Protein AF-0000000083061450 (afdb_homodimer)

Nearest PDB structures (foldseek):
  4lws-assembly3_A  TM=8.013E-01  e=8.027E+00  Thermomonospora curvata DSM 43183
  4lws-assembly3_A  TM=8.014E-01  e=7.038E+00  Thermomonospora curvata DSM 43183

pLDDT: mean 71.01, std 26.92, range [28.95, 98.12]

Foldseek 3Di:
DVVVVVVVCVVVVPVQLVVVLVVLVVVLVVLLVVLVVLVVVLVVVVVVVVVVLVPDDLVVCVVCLVVVVVVVVVSVVVVVVSLVVSVVSVVVSVVSNPDQGPPPPPDDDDCPPPVVVSVVVSNPPPPPPVPPVCSDDPPPPPPCPVPPPPPPD/DVVVVVVVCVVVVPVQLVVVLVVLVVVLVVLLVVLVVLVVVLVVVVVVVVVVLVPDDLVVLVVCLVVVLVVVVVSVVVVVVSLVVSVVSVVVSVVSNPDQGPPPPDDDDDCPPPVVVSSVVSNPPPPPPVPPVCSDDPPPPPPCPVPVPPPPD

Organism: Echeneis naucrates (NCBI:txid173247)

InterPro domains:
  IPR057476 Cux, N-terminal domain [PF25398] (3-100)

Secondary structure (DSSP, 8-state):
-HHHHHHHHHHHHH--HHHHHHHHHHHHHHHHHHHHHHHHHHHHHHHHHHHHHHHS-HHHHHHHHHHHHHHHHHHHHHHHHHHHHHHHHHHHHHHHHTSPPTT----------S-HHHHHHHH------------------------------/-HHHHHHHHHHHHH--HHHHHHHHHHHHHHHHHHHHHHHHHHHHHHHHHHHHHHHS-HHHHHHHHHHHHHHHHHHHHHHHHHHHHHHHHHHHHHHHHTSPPTT----S-----S-HHHHHHHHS-----------------------------

Radius of gyration: 29.15 Å; Cα contacts (8 Å, |Δi|>4): 159; chains: 2; bounding box: 80×103×75 Å

Sequence (306 aa):
MAADVGSMFQYWKKFDLRRLQKELNSVASELAGRQEESEHSHKHLIELSREFKRNVPEEVREMVAPVLKSFQAQVVALNKRSKEAESAFLGIYKQLIEAPGESSTKTRDVHLPKKTTVLTHLLLELPLPTKIISWASIPHHTSDTTSFTRPAIMAADVGSMFQYWKKFDLRRLQKELNSVASELAGRQEESEHSHKHLIELSREFKRNVPEEVREMVAPVLKSFQAQVVALNKRSKEAESAFLGIYKQLIEAPGESSTKTRDVHLPKKTTVLTHLLLELPLPTKIISWASIPHHTSDTTSFTRPAI

Solvent-accessible surface area (backbone atoms only — not comparable to full-atom values): 17928 Å² total; per-residue (Å²): 116,69,66,20,50,47,52,30,47,56,50,50,70,67,46,56,51,57,60,48,39,52,49,51,51,52,51,51,51,52,51,44,50,52,52,51,51,49,52,54,51,49,51,52,47,52,52,48,51,53,51,48,64,72,73,46,56,68,71,54,51,63,70,44,44,68,56,53,50,49,51,51,51,50,45,54,53,35,50,50,48,25,50,52,26,41,49,56,30,47,62,53,46,63,60,52,63,69,50,58,26,66,70,53,62,78,70,85,84,74,79,70,72,84,60,63,54,54,61,52,48,65,63,55,71,70,74,64,76,75,68,60,77,72,79,69,75,73,74,73,74,71,74,71,71,70,72,77,70,70,75,85,123,116,69,66,20,49,48,51,32,47,56,50,50,70,68,45,56,53,57,60,49,39,53,51,50,52,52,50,52,51,52,51,48,51,50,52,51,52,49,53,54,51,49,52,52,48,52,53,50,51,53,50,48,63,72,73,47,58,67,71,54,50,62,70,44,44,67,59,51,51,50,50,51,52,49,45,52,53,34,50,50,49,25,50,51,26,42,48,55,30,47,60,52,47,63,59,53,63,68,49,58,25,69,71,53,62,71,70,86,84,78,80,74,73,85,59,65,53,57,64,53,49,65,63,55,69,68,72,64,77,73,68,61,77,70,79,66,76,71,74,73,73,71,74,72,73,71,74,75,68,70,74,83,121

Structure (mmCIF, N/CA/C/O backbone):
data_AF-0000000083061450-model_v1
#
loop_
_entity.id
_entity.type
_entity.pdbx_description
1 polymer 'Cux N-terminal domain-containing protein'
#
loop_
_atom_site.group_PDB
_atom_site.id
_atom_site.type_symbol
_atom_site.label_atom_id
_atom_site.label_alt_id
_atom_site.label_comp_id
_atom_site.label_asym_id
_atom_site.label_entity_id
_atom_site.label_seq_id
_atom_site.pdbx_PDB_ins_code
_atom_site.Cartn_x
_atom_site.Cartn_y
_atom_site.Cartn_z
_atom_site.occupancy
_atom_site.B_iso_or_equiv
_atom_site.auth_seq_id
_atom_site.auth_comp_id
_atom_site.auth_asym_id
_atom_site.auth_atom_id
_atom_site.pdbx_PDB_model_num
ATOM 1 N N . MET A 1 1 ? -6.473 30.891 27.547 1 39.09 1 MET A N 1
ATOM 2 C CA . MET A 1 1 ? -6.863 31.312 26.219 1 39.09 1 MET A CA 1
ATOM 3 C C . MET A 1 1 ? -5.684 31.938 25.484 1 39.09 1 MET A C 1
ATOM 5 O O . MET A 1 1 ? -5.441 31.641 24.312 1 39.09 1 MET A O 1
ATOM 9 N N . ALA A 1 2 ? -5.16 32.875 25.969 1 48.03 2 ALA A N 1
ATOM 10 C CA . ALA A 1 2 ? -4.082 33.688 25.422 1 48.03 2 ALA A CA 1
ATOM 11 C C . ALA A 1 2 ? -2.809 32.875 25.25 1 48.03 2 ALA A C 1
ATOM 13 O O . ALA A 1 2 ? -2.094 33.031 24.25 1 48.03 2 ALA A O 1
ATOM 14 N N . ALA A 1 3 ? -2.486 32.125 26.188 1 49.28 3 ALA A N 1
ATOM 15 C CA . ALA A 1 3 ? -1.237 31.375 26.25 1 49.28 3 ALA A CA 1
ATOM 16 C C . ALA A 1 3 ? -1.183 30.328 25.141 1 49.28 3 ALA A C 1
ATOM 18 O O . ALA A 1 3 ? -0.114 30.047 24.594 1 49.28 3 ALA A O 1
ATOM 19 N N . ASP A 1 4 ? -2.422 29.812 24.781 1 55.31 4 ASP A N 1
ATOM 20 C CA . ASP A 1 4 ? -2.531 28.734 23.797 1 55.31 4 ASP A CA 1
ATOM 21 C C . ASP A 1 4 ? -2.256 29.234 22.391 1 55.31 4 ASP A C 1
ATOM 23 O O . ASP A 1 4 ? -1.52 28.594 21.625 1 55.31 4 ASP A O 1
ATOM 27 N N . VAL A 1 5 ? -2.623 30.453 22.328 1 57.69 5 VAL A N 1
ATOM 28 C CA . VAL A 1 5 ? -2.396 31.094 21.031 1 57.69 5 VAL A CA 1
ATOM 29 C C . VAL A 1 5 ? -0.908 31.391 20.844 1 57.69 5 VAL A C 1
ATOM 31 O O . VAL A 1 5 ? -0.38 31.297 19.734 1 57.69 5 VAL A O 1
ATOM 34 N N . GLY A 1 6 ? -0.321 31.547 22 1 60.09 6 GLY A N 1
ATOM 35 C CA . GLY A 1 6 ? 1.101 31.828 21.906 1 60.09 6 GLY A CA 1
ATOM 36 C C . GLY A 1 6 ? 1.927 30.641 21.469 1 60.09 6 GLY A C 1
ATOM 37 O O . GLY A 1 6 ? 2.811 30.781 20.609 1 60.09 6 GLY A O 1
ATOM 38 N N . SER A 1 7 ? 1.642 29.516 22.031 1 63.91 7 SER A N 1
ATOM 39 C CA . SER A 1 7 ? 2.396 28.312 21.688 1 63.91 7 SER A CA 1
ATOM 40 C C . SER A 1 7 ? 2.145 27.891 20.25 1 63.91 7 SER A C 1
ATOM 42 O O . SER A 1 7 ? 3.07 27.484 19.547 1 63.91 7 SER A O 1
ATOM 44 N N . MET A 1 8 ? 0.911 28.062 19.859 1 63.84 8 MET A N 1
ATOM 45 C CA . MET A 1 8 ? 0.57 27.75 18.469 1 63.84 8 MET A CA 1
ATOM 46 C C . MET A 1 8 ? 1.298 28.688 17.516 1 63.84 8 MET A C 1
ATOM 48 O O . MET A 1 8 ? 1.808 28.25 16.484 1 63.84 8 MET A O 1
ATOM 52 N N . PHE A 1 9 ? 1.331 29.891 17.953 1 62.97 9 PHE A N 1
ATOM 53 C CA . PHE A 1 9 ? 1.991 30.875 17.109 1 62.97 9 PHE A CA 1
ATOM 54 C C . PHE A 1 9 ? 3.477 30.562 16.969 1 62.97 9 PHE A C 1
ATOM 56 O O . PHE A 1 9 ? 4.035 30.656 15.875 1 62.97 9 PHE A O 1
ATOM 63 N N . GLN A 1 10 ? 4.078 30.203 18.062 1 66.12 10 GLN A N 1
ATOM 64 C CA . GLN A 1 10 ? 5.5 29.891 18.031 1 66.12 10 GLN A CA 1
ATOM 65 C C . GLN A 1 10 ? 5.773 28.672 17.172 1 66.12 10 GLN A C 1
ATOM 67 O O . GLN A 1 10 ? 6.758 28.625 16.422 1 66.12 10 GLN A O 1
ATOM 72 N N . TYR A 1 11 ? 4.93 27.672 17.312 1 68.31 11 TYR A N 1
ATOM 73 C CA . TYR A 1 11 ? 5.082 26.469 16.5 1 68.31 11 TYR A CA 1
ATOM 74 C C . TYR A 1 11 ? 4.953 26.781 15.016 1 68.31 11 TYR A C 1
ATOM 76 O O . TYR A 1 11 ? 5.797 26.375 14.211 1 68.31 11 TYR A O 1
ATOM 84 N N . TRP A 1 12 ? 3.992 27.516 14.727 1 67 12 TRP A N 1
ATOM 85 C CA . TRP A 1 12 ? 3.705 27.75 13.32 1 67 12 TRP A CA 1
ATOM 86 C C . TRP A 1 12 ? 4.688 28.75 12.727 1 67 12 TRP A C 1
ATOM 88 O O . TRP A 1 12 ? 4.91 28.766 11.516 1 67 12 TRP A O 1
ATOM 98 N N . LYS A 1 13 ? 5.172 29.562 13.609 1 65.62 13 LYS A N 1
ATOM 99 C CA . LYS A 1 13 ? 6.23 30.469 13.164 1 65.62 13 LYS A CA 1
ATOM 100 C C . LYS A 1 13 ? 7.445 29.688 12.672 1 65.62 13 LYS A C 1
ATOM 102 O O . LYS A 1 13 ? 8.117 30.109 11.727 1 65.62 13 LYS A O 1
ATOM 107 N N . LYS A 1 14 ? 7.598 28.547 13.336 1 68.94 14 LYS A N 1
ATOM 108 C CA . LYS A 1 14 ? 8.734 27.703 12.977 1 68.94 14 LYS A CA 1
ATOM 109 C C . LYS A 1 14 ? 8.375 26.719 11.859 1 68.94 14 LYS A C 1
ATOM 111 O O . LYS A 1 14 ? 9.25 26.203 11.172 1 68.94 14 LYS A O 1
ATOM 116 N N . PHE A 1 15 ? 7.102 26.656 11.82 1 71.25 15 PHE A N 1
ATOM 117 C CA . PHE A 1 15 ? 6.598 25.688 10.852 1 71.25 15 PHE A CA 1
ATOM 118 C C . PHE A 1 15 ? 6.617 26.266 9.445 1 71.25 15 PHE A C 1
ATOM 120 O O . PHE A 1 15 ? 5.965 27.281 9.18 1 71.25 15 PHE A O 1
ATOM 127 N N . ASP A 1 16 ? 7.621 25.969 8.727 1 79.06 16 ASP A N 1
ATOM 128 C CA . ASP A 1 16 ? 7.727 26.406 7.34 1 79.06 16 ASP A CA 1
ATOM 129 C C . ASP A 1 16 ? 6.703 25.688 6.461 1 79.06 16 ASP A C 1
ATOM 131 O O . ASP A 1 16 ? 7.008 24.656 5.852 1 79.06 16 ASP A O 1
ATOM 135 N N . LEU A 1 17 ? 5.527 26.188 6.34 1 79.88 17 LEU A N 1
ATOM 136 C CA . LEU A 1 17 ? 4.414 25.562 5.625 1 79.88 17 LEU A CA 1
ATOM 137 C C . LEU A 1 17 ? 4.719 25.469 4.133 1 79.88 17 LEU A C 1
ATOM 139 O O . LEU A 1 17 ? 4.328 24.484 3.48 1 79.88 17 LEU A O 1
ATOM 143 N N . ARG A 1 18 ? 5.367 26.5 3.691 1 82.75 18 ARG A N 1
ATOM 144 C CA . ARG A 1 18 ? 5.707 26.484 2.273 1 82.75 18 ARG A CA 1
ATOM 145 C C . ARG A 1 18 ? 6.625 25.312 1.947 1 82.75 18 ARG A C 1
ATOM 147 O O . ARG A 1 18 ? 6.43 24.625 0.941 1 82.75 18 ARG A O 1
ATOM 154 N N . ARG A 1 19 ? 7.578 25.219 2.748 1 87.81 19 ARG A N 1
ATOM 155 C CA . ARG A 1 19 ? 8.477 24.094 2.57 1 87.81 19 ARG A CA 1
ATOM 156 C C . ARG A 1 19 ? 7.723 22.766 2.666 1 87.81 19 ARG A C 1
ATOM 158 O O . ARG A 1 19 ? 7.941 21.859 1.862 1 87.81 19 ARG A O 1
ATOM 165 N N . LEU A 1 20 ? 6.875 22.625 3.629 1 87.94 20 LEU A N 1
ATOM 166 C CA . LEU A 1 20 ? 6.07 21.406 3.793 1 87.94 20 LEU A CA 1
ATOM 167 C C . LEU A 1 20 ? 5.203 21.156 2.566 1 87.94 20 LEU A C 1
ATOM 169 O O . LEU A 1 20 ? 5.094 20.031 2.094 1 87.94 20 LEU A O 1
ATOM 173 N N . GLN A 1 21 ? 4.59 22.172 2.127 1 89.56 21 GLN A N 1
ATOM 174 C CA . GLN A 1 21 ? 3.727 22.047 0.958 1 89.56 21 GLN A CA 1
ATOM 175 C C . GLN A 1 21 ? 4.512 21.547 -0.253 1 89.56 21 GLN A C 1
ATOM 177 O O . GLN A 1 21 ? 4.023 20.719 -1.021 1 89.56 21 GLN A O 1
ATOM 182 N N . LYS A 1 22 ? 5.691 22.062 -0.448 1 92.75 22 LYS A N 1
ATOM 183 C CA . LYS A 1 22 ? 6.535 21.594 -1.541 1 92.75 22 LYS A CA 1
ATOM 184 C C . LYS A 1 22 ? 6.883 20.109 -1.374 1 92.75 22 LYS A C 1
ATOM 186 O O . LYS A 1 22 ? 6.84 19.344 -2.34 1 92.75 22 LYS A O 1
ATOM 191 N N . GLU A 1 23 ? 7.23 19.781 -0.177 1 93.12 23 GLU A N 1
ATOM 192 C CA . GLU A 1 23 ? 7.527 18.391 0.121 1 93.12 23 GLU A CA 1
ATOM 193 C C . GLU A 1 23 ? 6.316 17.5 -0.142 1 93.12 23 GLU A C 1
ATOM 195 O O . GLU A 1 23 ? 6.441 16.422 -0.75 1 93.12 23 GLU A O 1
ATOM 200 N N . LEU A 1 24 ? 5.16 17.938 0.31 1 93.88 24 LEU A N 1
ATOM 201 C CA . LEU A 1 24 ? 3.93 17.172 0.12 1 93.88 24 LEU A CA 1
ATOM 202 C C . LEU A 1 24 ? 3.633 16.984 -1.363 1 93.88 24 LEU A C 1
ATOM 204 O O . LEU A 1 24 ? 3.223 15.906 -1.784 1 93.88 24 LEU A O 1
ATOM 208 N N . ASN A 1 25 ? 3.867 18.047 -2.117 1 95.25 25 ASN A N 1
ATOM 209 C CA . ASN A 1 25 ? 3.646 17.938 -3.557 1 95.25 25 ASN A CA 1
ATOM 210 C C . ASN A 1 25 ? 4.586 16.922 -4.195 1 95.25 25 ASN A C 1
ATOM 212 O O . ASN A 1 25 ? 4.168 16.125 -5.043 1 95.25 25 ASN A O 1
ATOM 216 N N . SER A 1 26 ? 5.789 16.969 -3.789 1 97.19 26 SER A N 1
ATOM 217 C CA . SER A 1 26 ? 6.766 16.016 -4.312 1 97.19 26 SER A CA 1
ATOM 218 C C . SER A 1 26 ? 6.383 14.586 -3.963 1 97.19 26 SER A C 1
ATOM 220 O O . SER A 1 26 ? 6.434 13.695 -4.816 1 97.19 26 SER A O 1
ATOM 222 N N . VAL A 1 27 ? 6 14.312 -2.727 1 97 27 VAL A N 1
ATOM 223 C CA . VAL A 1 27 ? 5.598 12.977 -2.279 1 97 27 VAL A CA 1
ATOM 224 C C . VAL A 1 27 ? 4.355 12.531 -3.043 1 97 27 VAL A C 1
ATOM 226 O O . VAL A 1 27 ? 4.266 11.375 -3.471 1 97 27 VAL A O 1
ATOM 229 N N . ALA A 1 28 ? 3.387 13.422 -3.225 1 96 28 ALA A N 1
ATOM 230 C CA . ALA A 1 28 ? 2.172 13.094 -3.967 1 96 28 ALA A CA 1
ATOM 231 C C . ALA A 1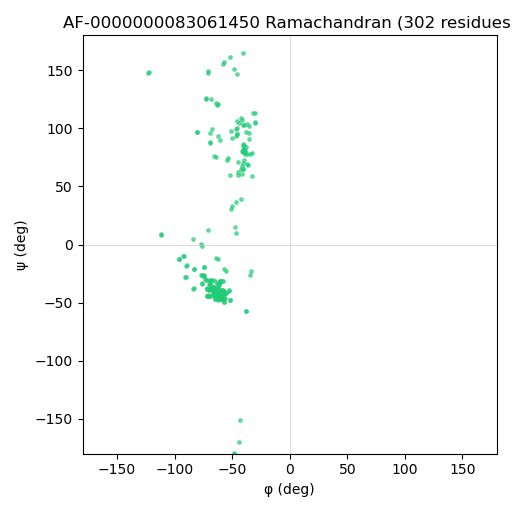 28 ? 2.5 12.633 -5.383 1 96 28 ALA A C 1
ATOM 233 O O . ALA A 1 28 ? 1.915 11.664 -5.879 1 96 28 ALA A O 1
ATOM 234 N N . SER A 1 29 ? 3.408 13.336 -5.945 1 97.5 29 SER A N 1
ATOM 235 C CA . SER A 1 29 ? 3.818 12.969 -7.297 1 97.5 29 SER A CA 1
ATOM 236 C C . SER A 1 29 ? 4.5 11.609 -7.32 1 97.5 29 SER A C 1
ATOM 238 O O . SER A 1 29 ? 4.266 10.805 -8.227 1 97.5 29 SER A O 1
ATOM 240 N N . GLU A 1 30 ? 5.344 11.375 -6.395 1 97.81 30 GLU A N 1
ATOM 241 C CA . GLU A 1 30 ? 6.012 10.078 -6.301 1 97.81 30 GLU A CA 1
ATOM 242 C C . GLU A 1 30 ? 5 8.953 -6.102 1 97.81 30 GLU A C 1
ATOM 244 O O . GLU A 1 30 ? 5.09 7.91 -6.75 1 97.81 30 GLU A O 1
ATOM 249 N N . LEU A 1 31 ? 4.043 9.18 -5.238 1 97.81 31 LEU A N 1
ATOM 250 C CA . LEU A 1 31 ? 3.016 8.18 -4.988 1 97.81 31 LEU A CA 1
ATOM 251 C C . LEU A 1 31 ? 2.195 7.914 -6.246 1 97.81 31 LEU A C 1
ATOM 253 O O . LEU A 1 31 ? 1.832 6.77 -6.527 1 97.81 31 LEU A O 1
ATOM 257 N N . ALA A 1 32 ? 1.916 8.969 -6.973 1 96.56 32 ALA A N 1
ATOM 258 C CA . ALA A 1 32 ? 1.193 8.805 -8.234 1 96.56 32 ALA A CA 1
ATOM 259 C C . ALA A 1 32 ? 1.988 7.957 -9.219 1 96.56 32 ALA A C 1
ATOM 261 O O . ALA A 1 32 ? 1.421 7.113 -9.922 1 96.56 32 ALA A O 1
ATOM 262 N N . GLY A 1 33 ? 3.275 8.117 -9.227 1 97.56 33 GLY A N 1
ATOM 263 C CA . GLY A 1 33 ? 4.137 7.301 -10.07 1 97.56 33 GLY A CA 1
ATOM 264 C C . GLY A 1 33 ? 4.121 5.832 -9.688 1 97.56 33 GLY A C 1
ATOM 265 O O . GLY A 1 33 ? 4.066 4.961 -10.562 1 97.56 33 GLY A O 1
ATOM 266 N N . ARG A 1 34 ? 4.117 5.574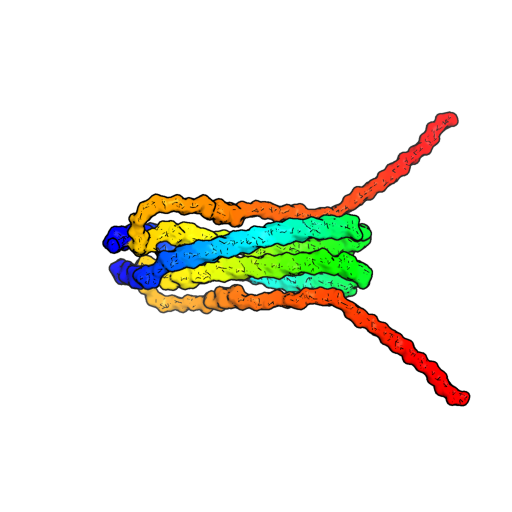 -8.398 1 97.06 34 ARG A N 1
ATOM 267 C CA . ARG A 1 34 ? 4.059 4.195 -7.922 1 97.06 34 ARG A CA 1
ATOM 268 C C . ARG A 1 34 ? 2.725 3.547 -8.273 1 97.06 34 ARG A C 1
ATOM 270 O O . ARG A 1 34 ? 2.672 2.359 -8.602 1 97.06 34 ARG A O 1
ATOM 277 N N . GLN A 1 35 ? 1.757 4.309 -8.172 1 95.81 35 GLN A N 1
ATOM 278 C CA . GLN A 1 35 ? 0.434 3.818 -8.539 1 95.81 35 GLN A CA 1
ATOM 279 C C . GLN A 1 35 ? 0.386 3.424 -10.016 1 95.81 35 GLN A C 1
ATOM 281 O O . GLN A 1 35 ? -0.12 2.355 -10.359 1 95.81 35 GLN A O 1
ATOM 286 N N . GLU A 1 36 ? 0.925 4.188 -10.797 1 96.88 36 GLU A N 1
ATOM 287 C CA . GLU A 1 36 ? 0.955 3.896 -12.227 1 96.88 36 GLU A CA 1
ATOM 288 C C . GLU A 1 36 ? 1.779 2.646 -12.516 1 96.88 36 GLU A C 1
ATOM 290 O O . GLU A 1 36 ? 1.361 1.787 -13.297 1 96.88 36 GLU A O 1
ATOM 295 N N . GLU A 1 37 ? 2.904 2.557 -11.906 1 97.38 37 GLU A N 1
ATOM 296 C CA . GLU A 1 37 ? 3.752 1.379 -12.07 1 97.38 37 GLU A CA 1
ATOM 297 C C . GLU A 1 37 ? 3.02 0.11 -11.641 1 97.38 37 GLU A C 1
ATOM 299 O O . GLU A 1 37 ? 3.117 -0.923 -12.312 1 97.38 37 GLU A O 1
ATOM 304 N N . SER A 1 38 ? 2.291 0.22 -10.602 1 96.5 38 SER A N 1
ATOM 305 C CA . SER A 1 38 ? 1.546 -0.923 -10.086 1 96.5 38 SER A CA 1
ATOM 306 C C . SER A 1 38 ? 0.459 -1.36 -11.062 1 96.5 38 SER A C 1
ATOM 308 O O . SER A 1 38 ? 0.244 -2.557 -11.266 1 96.5 38 SER A O 1
ATOM 310 N N . GLU A 1 39 ? -0.171 -0.384 -11.625 1 94.69 39 GLU A N 1
ATOM 311 C CA . GLU A 1 39 ? -1.213 -0.693 -12.602 1 94.69 39 GLU A CA 1
ATOM 312 C C . GLU A 1 39 ? -0.636 -1.415 -13.82 1 94.69 39 GLU A C 1
ATOM 314 O O . GLU A 1 39 ? -1.219 -2.387 -14.305 1 94.69 39 GLU A O 1
ATOM 319 N N . HIS A 1 40 ? 0.455 -0.988 -14.281 1 95.69 40 HIS A N 1
ATOM 320 C CA . HIS A 1 40 ? 1.109 -1.618 -15.422 1 95.69 40 HIS A CA 1
ATOM 321 C C . HIS A 1 40 ? 1.53 -3.047 -15.094 1 95.69 40 HIS A C 1
ATOM 323 O O . HIS A 1 40 ? 1.291 -3.965 -15.883 1 95.69 40 HIS A O 1
ATOM 329 N N . SER A 1 41 ? 2.117 -3.201 -13.93 1 95.81 41 SER A N 1
ATOM 330 C CA . SER A 1 41 ? 2.588 -4.527 -13.539 1 95.81 41 SER A CA 1
ATOM 331 C C . SER A 1 41 ? 1.421 -5.484 -13.32 1 95.81 41 SER A C 1
ATOM 333 O O . SER A 1 41 ? 1.524 -6.676 -13.625 1 95.81 41 SER A O 1
ATOM 335 N N . HIS A 1 42 ? 0.412 -4.977 -12.805 1 96.38 42 HIS A N 1
ATOM 336 C CA . HIS A 1 42 ? -0.776 -5.801 -12.602 1 96.38 42 HIS A CA 1
ATOM 337 C C . HIS A 1 42 ? -1.337 -6.297 -13.93 1 96.38 42 HIS A C 1
ATOM 339 O O . HIS A 1 42 ? -1.704 -7.465 -14.055 1 96.38 42 HIS A O 1
ATOM 345 N N . LYS A 1 43 ? -1.387 -5.434 -14.859 1 94.56 43 LYS A N 1
ATOM 346 C CA . LYS A 1 43 ? -1.863 -5.812 -16.188 1 94.56 43 LYS A CA 1
ATOM 347 C C . LYS A 1 43 ? -0.992 -6.91 -16.797 1 94.56 43 LYS A C 1
ATOM 349 O O . LYS A 1 43 ? -1.505 -7.879 -17.359 1 94.56 43 LYS A O 1
ATOM 354 N N . HIS A 1 44 ? 0.262 -6.727 -16.719 1 96.12 44 HIS A N 1
ATOM 355 C CA . HIS A 1 44 ? 1.199 -7.734 -17.203 1 96.12 44 HIS A CA 1
ATOM 356 C C . HIS A 1 44 ? 0.987 -9.07 -16.5 1 96.12 44 HIS A C 1
ATOM 358 O O . HIS A 1 44 ? 1.018 -10.125 -17.141 1 96.12 44 HIS A O 1
ATOM 364 N N . LEU A 1 45 ? 0.744 -9.055 -15.234 1 96.44 45 LEU A N 1
ATOM 365 C CA . LEU A 1 45 ? 0.515 -10.266 -14.453 1 96.44 45 LEU A CA 1
ATOM 366 C C . LEU A 1 45 ? -0.74 -10.992 -14.922 1 96.44 45 LEU A C 1
ATOM 368 O O . LEU A 1 45 ? -0.747 -12.219 -15.039 1 96.44 45 LEU A O 1
ATOM 372 N N . ILE A 1 46 ? -1.761 -10.219 -15.156 1 93.81 46 ILE A N 1
ATOM 373 C CA . ILE A 1 46 ? -3.014 -10.789 -15.641 1 93.81 46 ILE A CA 1
ATOM 374 C C . ILE A 1 46 ? -2.771 -11.508 -16.969 1 93.81 46 ILE A C 1
ATOM 376 O O . ILE A 1 46 ? -3.225 -12.641 -17.156 1 93.81 46 ILE A O 1
ATOM 380 N N . GLU A 1 47 ? -2.039 -10.844 -17.844 1 95.06 47 GLU A N 1
ATOM 381 C CA . GLU A 1 47 ? -1.745 -11.43 -19.141 1 95.06 47 GLU A CA 1
ATOM 382 C C . GLU A 1 47 ? -0.922 -12.711 -19 1 95.06 47 GLU A C 1
ATOM 384 O O . GLU A 1 47 ? -1.22 -13.719 -19.641 1 95.06 47 GLU A O 1
ATOM 389 N N . LEU A 1 48 ? 0.049 -12.711 -18.172 1 94.94 48 LEU A N 1
ATOM 390 C CA . LEU A 1 48 ? 0.893 -13.883 -17.938 1 94.94 48 LEU A CA 1
ATOM 391 C C . LEU A 1 48 ? 0.082 -15.023 -17.344 1 94.94 48 LEU A C 1
ATOM 393 O O . LEU A 1 48 ? 0.27 -16.188 -17.703 1 94.94 48 LEU A O 1
ATOM 397 N N . SER A 1 49 ? -0.776 -14.734 -16.438 1 93.12 49 SER A N 1
ATOM 398 C CA . SER A 1 49 ? -1.622 -15.734 -15.805 1 93.12 49 SER A CA 1
ATOM 399 C C . SER A 1 49 ? -2.568 -16.375 -16.812 1 93.12 49 SER A C 1
ATOM 401 O O . SER A 1 49 ? -2.781 -17.594 -16.781 1 93.12 49 SER A O 1
ATOM 403 N N . ARG A 1 50 ? -3.146 -15.508 -17.672 1 94 50 ARG A N 1
ATOM 404 C CA . ARG A 1 50 ? -4.031 -16.016 -18.719 1 94 50 ARG A CA 1
ATOM 405 C C . ARG A 1 50 ? -3.285 -16.922 -19.672 1 94 50 ARG A C 1
ATOM 407 O O . ARG A 1 50 ? -3.783 -18 -20.031 1 94 50 ARG A O 1
ATOM 414 N N . GLU A 1 51 ? -2.121 -16.5 -20.109 1 95.25 51 GLU A N 1
ATOM 415 C CA . GLU A 1 51 ? -1.292 -17.312 -21 1 95.25 51 GLU A CA 1
ATOM 416 C C . GLU A 1 51 ? -0.912 -18.641 -20.344 1 95.25 51 GLU A C 1
ATOM 418 O O . GLU A 1 51 ? -0.952 -19.688 -21 1 95.25 51 GLU A O 1
ATOM 423 N N . PHE A 1 52 ? -0.562 -18.609 -19.141 1 95.88 52 PHE A N 1
ATOM 424 C CA . PHE A 1 52 ? -0.221 -19.828 -18.391 1 95.88 52 PHE A CA 1
ATOM 425 C C . PHE A 1 52 ? -1.382 -20.812 -18.406 1 95.88 52 PHE A C 1
ATOM 427 O O . PHE A 1 52 ? -1.199 -21.984 -18.703 1 95.88 52 PHE A O 1
ATOM 434 N N . LYS A 1 53 ? -2.512 -20.328 -18.094 1 94.12 53 LYS A N 1
ATOM 435 C CA . LYS A 1 53 ? -3.705 -21.172 -18.031 1 94.12 53 LYS A CA 1
ATOM 436 C C . LYS A 1 53 ? -3.969 -21.844 -19.375 1 94.12 53 LYS A C 1
ATOM 438 O O . LYS A 1 53 ? -4.402 -23 -19.422 1 94.12 53 LYS A O 1
ATOM 443 N N . ARG A 1 54 ? -3.604 -21.172 -20.469 1 94.81 54 ARG A N 1
ATOM 444 C CA . ARG A 1 54 ? -3.863 -21.672 -21.812 1 94.81 54 ARG A CA 1
ATOM 445 C C . ARG A 1 54 ? -2.783 -22.656 -22.25 1 94.81 54 ARG A C 1
ATOM 447 O O . ARG A 1 54 ? -3.021 -23.5 -23.109 1 94.81 54 ARG A O 1
ATOM 454 N N . ASN A 1 55 ? -1.631 -22.609 -21.641 1 94.75 55 ASN A N 1
ATOM 455 C CA . ASN A 1 55 ? -0.481 -23.328 -22.172 1 94.75 55 ASN A CA 1
ATOM 456 C C . ASN A 1 55 ? -0.086 -24.484 -21.266 1 94.75 55 ASN A C 1
ATOM 458 O O . ASN A 1 55 ? 0.989 -25.078 -21.422 1 94.75 55 ASN A O 1
ATOM 462 N N . VAL A 1 56 ? -0.872 -24.781 -20.297 1 94.56 56 VAL A N 1
ATOM 463 C CA . VAL A 1 56 ? -0.551 -25.922 -19.438 1 94.56 56 VAL A CA 1
ATOM 464 C C . VAL A 1 56 ? -1.704 -26.922 -19.453 1 94.56 56 VAL A C 1
ATOM 466 O O . VAL A 1 56 ? -2.857 -26.547 -19.672 1 94.56 56 VAL A O 1
ATOM 469 N N . PRO A 1 57 ? -1.387 -28.219 -19.312 1 96.06 57 PRO A N 1
ATOM 470 C CA . PRO A 1 57 ? -2.441 -29.234 -19.25 1 96.06 57 PRO A CA 1
ATOM 471 C C . PRO A 1 57 ? -3.432 -29 -18.109 1 96.06 57 PRO A C 1
ATOM 473 O O . PRO A 1 57 ? -3.09 -28.359 -17.125 1 96.06 57 PRO A O 1
ATOM 476 N N . GLU A 1 58 ? -4.574 -29.516 -18.297 1 94.62 58 GLU A N 1
ATOM 477 C CA . GLU A 1 58 ? -5.641 -29.344 -17.312 1 94.62 58 GLU A CA 1
ATOM 478 C C . GLU A 1 58 ? -5.215 -29.859 -15.945 1 94.62 58 GLU A C 1
ATOM 480 O O . GLU A 1 58 ? -5.535 -29.25 -14.922 1 94.62 58 GLU A O 1
ATOM 485 N N . GLU A 1 59 ? -4.504 -31 -15.93 1 95.19 59 GLU A N 1
ATOM 486 C CA . GLU A 1 59 ? -4.047 -31.578 -14.68 1 95.19 59 GLU A CA 1
ATOM 487 C C . GLU A 1 59 ? -3.16 -30.609 -13.906 1 95.19 59 GLU A C 1
ATOM 489 O O . GLU A 1 59 ? -3.254 -30.516 -12.68 1 95.19 59 GLU A O 1
ATOM 494 N N . VAL A 1 60 ? -2.336 -29.906 -14.594 1 95.75 60 VAL A N 1
ATOM 495 C CA . VAL A 1 60 ? -1.442 -28.922 -13.984 1 95.75 60 VAL A CA 1
ATOM 496 C C . VAL A 1 60 ? -2.25 -27.734 -13.469 1 95.75 60 VAL A C 1
ATOM 498 O O . VAL A 1 60 ? -2.025 -27.266 -12.352 1 95.75 60 VAL A O 1
ATOM 501 N N . ARG A 1 61 ? -3.186 -27.297 -14.297 1 95.19 61 ARG A N 1
ATOM 502 C CA . ARG A 1 61 ? -4.039 -26.188 -13.883 1 95.19 61 ARG A CA 1
ATOM 503 C C . ARG A 1 61 ? -4.73 -26.484 -12.555 1 95.19 61 ARG A C 1
ATOM 505 O O . ARG A 1 61 ? -4.809 -25.609 -11.688 1 95.19 61 ARG A O 1
ATOM 512 N N . GLU A 1 62 ? -5.18 -27.656 -12.422 1 95.38 62 GLU A N 1
ATOM 513 C CA . GLU A 1 62 ? -5.902 -28.062 -11.219 1 95.38 62 GLU A CA 1
ATOM 514 C C . GLU A 1 62 ? -4.977 -28.125 -10.008 1 95.38 62 GLU A C 1
ATOM 516 O O . GLU A 1 62 ? -5.355 -27.719 -8.906 1 95.38 62 GLU A O 1
ATOM 521 N N . MET A 1 63 ? -3.789 -28.578 -10.195 1 95.38 63 MET A N 1
ATOM 522 C CA . MET A 1 63 ? -2.828 -28.719 -9.102 1 95.38 63 MET A CA 1
ATOM 523 C C . MET A 1 63 ? -2.379 -27.344 -8.602 1 95.38 63 MET A C 1
ATOM 525 O O . MET A 1 63 ? -2.107 -27.188 -7.41 1 95.38 63 MET A O 1
ATOM 529 N N . VAL A 1 64 ? -2.355 -26.391 -9.484 1 95.5 64 VAL A N 1
ATOM 530 C CA . VAL A 1 64 ? -1.74 -25.109 -9.148 1 95.5 64 VAL A CA 1
ATOM 531 C C . VAL A 1 64 ? -2.812 -24.125 -8.68 1 95.5 64 VAL A C 1
ATOM 533 O O . VAL A 1 64 ? -2.5 -23.109 -8.062 1 95.5 64 VAL A O 1
ATOM 536 N N . ALA A 1 65 ? -4.039 -24.406 -8.859 1 94.25 65 ALA A N 1
ATOM 537 C CA . ALA A 1 65 ? -5.156 -23.484 -8.625 1 94.25 65 ALA A CA 1
ATOM 538 C C . ALA A 1 65 ? -5.145 -22.953 -7.199 1 94.25 65 ALA A C 1
ATOM 540 O O . ALA A 1 65 ? -5.238 -21.734 -6.984 1 94.25 65 ALA A O 1
ATOM 541 N N . PRO A 1 66 ? -4.961 -23.781 -6.176 1 95.12 66 PRO A N 1
ATOM 542 C CA . PRO A 1 66 ? -5.031 -23.266 -4.805 1 95.12 66 PRO A CA 1
ATOM 543 C C . PRO A 1 66 ? -3.943 -22.25 -4.496 1 95.12 66 PRO A C 1
ATOM 545 O O . PRO A 1 66 ? -4.223 -21.203 -3.896 1 95.12 66 PRO A O 1
ATOM 548 N N . VAL A 1 67 ? -2.727 -22.562 -4.941 1 95.25 67 VAL A N 1
ATOM 549 C CA . VAL A 1 67 ? -1.623 -21.672 -4.621 1 95.25 67 VAL A CA 1
ATOM 550 C C . VAL A 1 67 ? -1.754 -20.375 -5.434 1 95.25 67 VAL A C 1
ATOM 552 O O . VAL A 1 67 ? -1.483 -19.281 -4.926 1 95.25 67 VAL A O 1
ATOM 555 N N . LEU A 1 68 ? -2.186 -20.484 -6.676 1 94.94 68 LEU A N 1
ATOM 556 C CA . LEU A 1 68 ? -2.379 -19.297 -7.504 1 94.94 68 LEU A CA 1
ATOM 557 C C . LEU A 1 68 ? -3.496 -18.422 -6.949 1 94.94 68 LEU A C 1
ATOM 559 O O . LEU A 1 68 ? -3.396 -17.203 -6.969 1 94.94 68 LEU A O 1
ATOM 563 N N . LYS A 1 69 ? -4.531 -19.031 -6.414 1 94.19 69 LYS A N 1
ATOM 564 C CA . LYS A 1 69 ? -5.617 -18.297 -5.785 1 94.19 69 LYS A CA 1
ATOM 565 C C . LYS A 1 69 ? -5.129 -17.547 -4.555 1 94.19 69 LYS A C 1
ATOM 567 O O . LYS A 1 69 ? -5.559 -16.406 -4.301 1 94.19 69 LYS A O 1
ATOM 572 N N . SER A 1 70 ? -4.281 -18.156 -3.861 1 95.25 70 SER A N 1
ATOM 573 C CA . SER A 1 70 ? -3.725 -17.5 -2.68 1 95.25 70 SER A CA 1
ATOM 574 C C . SER A 1 70 ? -2.879 -16.297 -3.061 1 95.25 70 SER A C 1
ATOM 576 O O . SER A 1 70 ? -2.957 -15.242 -2.416 1 95.25 70 SER A O 1
ATOM 578 N N . PHE A 1 71 ? -2.102 -16.422 -4.066 1 96.12 71 PHE A N 1
ATOM 579 C CA . PHE A 1 71 ? -1.32 -15.297 -4.57 1 96.12 71 PHE A CA 1
ATOM 580 C C . PHE A 1 71 ? -2.234 -14.172 -5.055 1 96.12 71 PHE A C 1
ATOM 582 O O . PHE A 1 71 ? -1.985 -13 -4.773 1 96.12 71 PHE A O 1
ATOM 589 N N . GLN A 1 72 ? -3.232 -14.57 -5.766 1 95.06 72 GLN A N 1
ATOM 590 C CA . GLN A 1 72 ? -4.18 -13.578 -6.258 1 95.06 72 GLN A CA 1
ATOM 591 C C . GLN A 1 72 ? -4.836 -12.828 -5.102 1 95.06 72 GLN A C 1
ATOM 593 O O . GLN A 1 72 ? -4.957 -11.602 -5.141 1 95.06 72 GLN A O 1
ATOM 598 N N . ALA A 1 73 ? -5.238 -13.508 -4.098 1 95.94 73 ALA A N 1
ATOM 599 C CA . ALA A 1 73 ? -5.852 -12.891 -2.928 1 95.94 73 ALA A CA 1
ATOM 600 C C . ALA A 1 73 ? -4.883 -11.93 -2.24 1 95.94 73 ALA A C 1
ATOM 602 O O . ALA A 1 73 ? -5.285 -10.859 -1.783 1 95.94 73 ALA A O 1
ATOM 603 N N . GLN A 1 74 ? -3.617 -12.344 -2.146 1 96.88 74 GLN A N 1
ATOM 604 C CA . GLN A 1 74 ? -2.611 -11.484 -1.531 1 96.88 74 GLN A CA 1
ATOM 605 C C . GLN A 1 74 ? -2.404 -10.203 -2.342 1 96.88 74 GLN A C 1
ATOM 607 O O . GLN A 1 74 ? -2.275 -9.117 -1.776 1 96.88 74 GLN A O 1
ATOM 612 N N . VAL A 1 75 ? -2.385 -10.336 -3.604 1 97.38 75 VAL A N 1
ATOM 613 C CA . VAL A 1 75 ? -2.219 -9.188 -4.488 1 97.38 75 VAL A CA 1
ATOM 614 C C . VAL A 1 75 ? -3.375 -8.211 -4.289 1 97.38 75 VAL A C 1
ATOM 616 O O . VAL A 1 75 ? -3.164 -7.004 -4.188 1 97.38 75 VAL A O 1
ATOM 619 N N . VAL A 1 76 ? -4.57 -8.742 -4.16 1 96.88 76 VAL A N 1
ATOM 620 C CA . VAL A 1 76 ? -5.758 -7.918 -3.955 1 96.88 76 VAL A CA 1
ATOM 621 C C . VAL A 1 76 ? -5.66 -7.207 -2.607 1 96.88 76 VAL A C 1
ATOM 623 O O . VAL A 1 76 ? -5.898 -6 -2.518 1 96.88 76 VAL A O 1
ATOM 626 N N . ALA A 1 77 ? -5.305 -7.941 -1.606 1 96.94 77 ALA A N 1
ATOM 627 C CA . ALA A 1 77 ? -5.211 -7.383 -0.261 1 96.94 77 ALA A CA 1
ATOM 628 C C . ALA A 1 77 ? -4.152 -6.285 -0.196 1 96.94 77 ALA A C 1
ATOM 630 O O . ALA A 1 77 ? -4.375 -5.238 0.422 1 96.94 77 ALA A O 1
ATOM 631 N N . LEU A 1 78 ? -3.033 -6.473 -0.844 1 97.75 78 LEU A N 1
ATOM 632 C CA . LEU A 1 78 ? -1.948 -5.496 -0.826 1 97.75 78 LEU A CA 1
ATOM 633 C C . LEU A 1 78 ? -2.318 -4.258 -1.636 1 97.75 78 LEU A C 1
ATOM 635 O O . LEU A 1 78 ? -1.942 -3.143 -1.274 1 97.75 78 LEU A O 1
ATOM 639 N N . ASN A 1 79 ? -3.004 -4.469 -2.75 1 97.5 79 ASN A N 1
ATOM 640 C CA . ASN A 1 79 ? -3.5 -3.322 -3.504 1 97.5 79 ASN A CA 1
ATOM 641 C C . ASN A 1 79 ? -4.434 -2.459 -2.662 1 97.5 79 ASN A C 1
ATOM 643 O O . ASN A 1 79 ? -4.332 -1.23 -2.676 1 97.5 79 ASN A O 1
ATOM 647 N N . LYS A 1 80 ? -5.289 -3.066 -1.932 1 97.31 80 LYS A N 1
ATOM 648 C CA . LYS A 1 80 ? -6.188 -2.348 -1.031 1 97.31 80 LYS A CA 1
ATOM 649 C C . LYS A 1 80 ? -5.402 -1.601 0.045 1 97.31 80 LYS A C 1
ATOM 651 O O . LYS A 1 80 ? -5.695 -0.44 0.339 1 97.31 80 LYS A O 1
ATOM 656 N N . ARG A 1 81 ? -4.461 -2.227 0.612 1 98.06 81 ARG A N 1
ATOM 657 C CA . ARG A 1 81 ? -3.602 -1.601 1.614 1 98.06 81 ARG A CA 1
ATOM 658 C C . ARG A 1 81 ? -2.916 -0.361 1.05 1 98.06 81 ARG A C 1
ATOM 660 O O . ARG A 1 81 ? -2.883 0.687 1.699 1 98.06 81 ARG A O 1
ATOM 667 N N . SER A 1 82 ? -2.375 -0.481 -0.124 1 97.88 82 SER A N 1
ATOM 668 C CA . SER A 1 82 ? -1.716 0.643 -0.781 1 97.88 82 SER A CA 1
ATOM 669 C C . SER A 1 82 ? -2.682 1.805 -0.99 1 97.88 82 SER A C 1
ATOM 671 O O . SER A 1 82 ? -2.361 2.951 -0.667 1 97.88 82 SER A O 1
ATOM 673 N N . LYS A 1 83 ? -3.871 1.487 -1.406 1 97.56 83 LYS A N 1
ATOM 674 C CA . LYS A 1 83 ? -4.859 2.521 -1.704 1 97.56 83 LYS A CA 1
ATOM 675 C C . LYS A 1 83 ? -5.34 3.207 -0.428 1 97.56 83 LYS A C 1
ATOM 677 O O . LYS A 1 83 ? -5.555 4.422 -0.413 1 97.56 83 LYS A O 1
ATOM 682 N N . GLU A 1 84 ? -5.504 2.445 0.56 1 97.38 84 GLU A N 1
ATOM 683 C CA . GLU A 1 84 ? -5.918 3.02 1.835 1 97.38 84 GLU A CA 1
ATOM 684 C C . GLU A 1 84 ? -4.852 3.955 2.395 1 97.38 84 GLU A C 1
ATOM 686 O O . GLU A 1 84 ? -5.164 5.035 2.898 1 97.38 84 GLU A O 1
ATOM 691 N N . ALA A 1 85 ? -3.57 3.525 2.336 1 98.12 85 ALA A N 1
ATOM 692 C CA . ALA A 1 85 ? -2.471 4.363 2.803 1 98.12 85 ALA A CA 1
ATOM 693 C C . ALA A 1 85 ? -2.355 5.637 1.964 1 98.12 85 ALA A C 1
ATOM 695 O O . ALA A 1 85 ? -2.133 6.723 2.5 1 98.12 85 ALA A O 1
ATOM 696 N N . GLU A 1 86 ? -2.494 5.488 0.687 1 98.12 86 GLU A N 1
ATOM 697 C CA . GLU A 1 86 ? -2.457 6.633 -0.219 1 98.12 86 GLU A CA 1
ATOM 698 C C . GLU A 1 86 ? -3.605 7.598 0.06 1 98.12 86 GLU A C 1
ATOM 700 O O . GLU A 1 86 ? -3.412 8.812 0.072 1 98.12 86 GLU A O 1
ATOM 705 N N . SER A 1 87 ? -4.777 7.055 0.296 1 97.75 87 SER A N 1
ATOM 706 C CA . SER A 1 87 ? -5.93 7.887 0.63 1 97.75 87 SER A CA 1
ATOM 707 C C . SER A 1 87 ? -5.707 8.641 1.939 1 97.75 87 SER A C 1
ATOM 709 O O . SER A 1 87 ? -6.105 9.797 2.072 1 97.75 87 SER A O 1
ATOM 711 N N . ALA A 1 88 ? -5.098 7.949 2.92 1 96.81 88 ALA A N 1
ATOM 712 C CA . ALA A 1 88 ? -4.77 8.586 4.191 1 96.81 88 ALA A CA 1
ATOM 713 C C . ALA A 1 88 ? -3.83 9.773 3.984 1 96.81 88 ALA A C 1
ATOM 715 O O . ALA A 1 88 ? -4.055 10.852 4.535 1 96.81 88 ALA A O 1
ATOM 716 N N . PHE A 1 89 ? -2.795 9.609 3.201 1 97.75 89 PHE A N 1
ATOM 717 C CA . PHE A 1 89 ? -1.863 10.68 2.869 1 97.75 89 PHE A CA 1
ATOM 718 C C . PHE A 1 89 ? -2.58 11.82 2.158 1 97.75 89 PHE A C 1
ATOM 720 O O . PHE A 1 89 ? -2.422 12.984 2.525 1 97.75 89 PHE A O 1
ATOM 727 N N . LEU A 1 90 ? -3.393 11.508 1.224 1 95.81 90 LEU A N 1
ATOM 728 C CA . LEU A 1 90 ? -4.066 12.516 0.418 1 95.81 90 LEU A CA 1
ATOM 729 C C . LEU A 1 90 ? -5.039 13.328 1.266 1 95.81 90 LEU A C 1
ATOM 731 O O . LEU A 1 90 ? -5.254 14.516 1.01 1 95.81 90 LEU A O 1
ATOM 735 N N . GLY A 1 91 ? -5.699 12.625 2.162 1 92.81 91 GLY A N 1
ATOM 736 C CA . GLY A 1 91 ? -6.613 13.312 3.059 1 92.81 91 GLY A CA 1
ATOM 737 C C . GLY A 1 91 ? -5.969 14.484 3.777 1 92.81 91 GLY A C 1
ATOM 738 O O . GLY A 1 91 ? -6.57 15.555 3.896 1 92.81 91 GLY A O 1
ATOM 739 N N . ILE A 1 92 ? -4.734 14.406 4.215 1 91.69 92 ILE A N 1
ATOM 740 C CA . ILE A 1 92 ? -4.016 15.453 4.934 1 91.69 92 ILE A CA 1
ATOM 741 C C . ILE A 1 92 ? -3.398 16.438 3.934 1 91.69 92 ILE A C 1
ATOM 743 O O . ILE A 1 92 ? -3.377 17.641 4.172 1 91.69 92 ILE A O 1
ATOM 747 N N . TYR A 1 93 ? -2.941 15.867 2.889 1 92.62 93 TYR A N 1
ATOM 748 C CA . TYR A 1 93 ? -2.385 16.672 1.803 1 92.62 93 TYR A CA 1
ATOM 749 C C . TYR A 1 93 ? -3.357 17.766 1.378 1 92.62 93 TYR A C 1
ATOM 751 O O . TYR A 1 93 ? -2.982 18.938 1.277 1 92.62 93 TYR A O 1
ATOM 759 N N . LYS A 1 94 ? -4.605 17.422 1.166 1 88.94 94 LYS A N 1
ATOM 760 C CA . LYS A 1 94 ? -5.629 18.344 0.698 1 88.94 94 LYS A CA 1
ATOM 761 C C . LYS A 1 94 ? -5.84 19.484 1.699 1 88.94 94 LYS A C 1
ATOM 763 O O . LYS A 1 94 ? -6.082 20.625 1.31 1 88.94 94 LYS A O 1
ATOM 768 N N . GLN A 1 95 ? -5.703 19.219 2.92 1 84.5 95 GLN A N 1
ATOM 769 C CA . GLN A 1 95 ? -5.902 20.219 3.957 1 84.5 95 GLN A CA 1
ATOM 770 C C . GLN A 1 95 ? -4.715 21.172 4.035 1 84.5 95 GLN A C 1
ATOM 772 O O . GLN A 1 95 ? -4.891 22.375 4.258 1 84.5 95 GLN A O 1
ATOM 777 N N . LEU A 1 96 ? -3.598 20.688 3.789 1 86.44 96 LEU A N 1
ATOM 778 C CA . LEU A 1 96 ? -2.387 21.453 4.035 1 86.44 96 LEU A CA 1
ATOM 779 C C . LEU A 1 96 ? -1.987 22.25 2.797 1 86.44 96 LEU A C 1
ATOM 781 O O . LEU A 1 96 ? -1.372 23.312 2.908 1 86.44 96 LEU A O 1
ATOM 785 N N . ILE A 1 97 ? -2.357 21.734 1.705 1 86.19 97 ILE A N 1
ATOM 786 C CA . ILE A 1 97 ? -1.936 22.422 0.485 1 86.19 97 ILE A CA 1
ATOM 787 C C . ILE A 1 97 ? -2.756 23.688 0.292 1 86.19 97 ILE A C 1
ATOM 789 O O . ILE A 1 97 ? -2.307 24.641 -0.365 1 86.19 97 ILE A O 1
ATOM 793 N N . GLU A 1 98 ? -3.84 23.766 0.904 1 78 98 GLU A N 1
ATOM 794 C CA . GLU A 1 98 ? -4.711 24.938 0.771 1 78 98 GLU A CA 1
ATOM 795 C C . GLU A 1 98 ? -4.414 25.969 1.849 1 78 98 GLU A C 1
ATOM 797 O O . GLU A 1 98 ? -4.91 27.094 1.787 1 78 98 GLU A O 1
ATOM 802 N N . ALA A 1 99 ? -3.596 25.609 2.832 1 75.44 99 ALA A N 1
ATOM 803 C CA . ALA A 1 99 ? -3.291 26.531 3.922 1 75.44 99 ALA A CA 1
ATOM 804 C C . ALA A 1 99 ? -2.369 27.656 3.451 1 75.44 99 ALA A C 1
ATOM 806 O O . ALA A 1 99 ? -1.419 27.406 2.705 1 75.44 99 ALA A O 1
ATOM 807 N N . PRO A 1 100 ? -2.895 28.891 3.717 1 71.69 100 PRO A N 1
ATOM 808 C CA . PRO A 1 100 ? -2.057 30.016 3.303 1 71.69 100 PRO A CA 1
ATOM 809 C C . PRO A 1 100 ? -0.709 30.047 4.02 1 71.69 100 PRO A C 1
ATOM 811 O O . PRO A 1 100 ? -0.624 29.672 5.195 1 71.69 100 PRO A O 1
ATOM 814 N N . GLY A 1 101 ? 0.391 29.984 3.246 1 58.28 101 GLY A N 1
ATOM 815 C CA . GLY A 1 101 ? 1.718 30.141 3.822 1 58.28 101 GLY A CA 1
ATOM 816 C C . GLY A 1 101 ? 2.006 31.562 4.273 1 58.28 101 GLY A C 1
ATOM 817 O O . GLY A 1 101 ? 1.25 32.469 3.961 1 58.28 101 GLY A O 1
ATOM 818 N N . GLU A 1 102 ? 2.783 31.656 5.266 1 53.59 102 GLU A N 1
ATOM 819 C CA . GLU A 1 102 ? 3.193 33 5.609 1 53.59 102 GLU A CA 1
ATOM 820 C C . GLU A 1 102 ? 3.436 33.844 4.359 1 53.59 102 GLU A C 1
ATOM 822 O O . GLU A 1 102 ? 3.068 35.031 4.312 1 53.59 102 GLU A O 1
ATOM 827 N N . SER A 1 103 ? 4.32 33.406 3.475 1 46.97 103 SER A N 1
ATOM 828 C CA . SER A 1 103 ? 4.648 34.281 2.348 1 46.97 103 SER A CA 1
ATOM 829 C C . SER A 1 103 ? 3.543 34.25 1.299 1 46.97 103 SER A C 1
ATOM 831 O O . SER A 1 103 ? 3.742 34.719 0.172 1 46.97 103 SER A O 1
ATOM 833 N N . SER A 1 104 ? 2.531 33.531 1.504 1 44.56 104 SER A N 1
ATOM 834 C CA . SER A 1 104 ? 1.591 33.594 0.391 1 44.56 104 SER A CA 1
ATOM 835 C C . SER A 1 104 ? 1.276 35.031 0.009 1 44.56 104 SER A C 1
ATOM 837 O O . SER A 1 104 ? 0.344 35.625 0.547 1 44.56 104 SER A O 1
ATOM 839 N N . THR A 1 105 ? 2.24 35.938 0.146 1 38.19 105 THR A N 1
ATOM 840 C CA . THR A 1 105 ? 1.983 37.156 -0.644 1 38.19 105 THR A CA 1
ATOM 841 C C . THR A 1 105 ? 1.563 36.781 -2.064 1 38.19 105 THR A C 1
ATOM 843 O O . THR A 1 105 ? 2.297 36.094 -2.775 1 38.19 105 THR A O 1
ATOM 846 N N . LYS A 1 106 ? 0.313 36.688 -2.309 1 40.41 106 LYS A N 1
ATOM 847 C CA . LYS A 1 106 ? -0.319 36.531 -3.615 1 40.41 106 LYS A CA 1
ATOM 848 C C . LYS A 1 106 ? 0.478 37.25 -4.703 1 40.41 106 LYS A C 1
ATOM 850 O O . LYS A 1 106 ? 0.458 38.469 -4.789 1 40.41 106 LYS A O 1
ATOM 855 N N . THR A 1 107 ? 1.775 36.938 -4.945 1 37.09 107 THR A N 1
ATOM 856 C CA . THR A 1 107 ? 1.911 37.375 -6.332 1 37.09 107 THR A CA 1
ATOM 857 C C . THR A 1 107 ? 0.816 36.781 -7.199 1 37.09 107 THR A C 1
ATOM 859 O O . THR A 1 107 ? 0.242 35.719 -6.852 1 37.09 107 THR A O 1
ATOM 862 N N . ARG A 1 108 ? 0.536 37.406 -8.469 1 32.72 108 ARG A N 1
ATOM 863 C CA . ARG A 1 108 ? -0.361 37.281 -9.609 1 32.72 108 ARG A CA 1
ATOM 864 C C . ARG A 1 108 ? -0.509 35.812 -10.047 1 32.72 108 ARG A C 1
ATOM 866 O O . ARG A 1 108 ? 0.323 34.969 -9.703 1 32.72 108 ARG A O 1
ATOM 873 N N . ASP A 1 109 ? -1.205 35.406 -11.344 1 34.78 109 ASP A N 1
ATOM 874 C CA . ASP A 1 109 ? -1.985 34.5 -12.156 1 34.78 109 ASP A CA 1
ATOM 875 C C . ASP A 1 109 ? -1.166 33.25 -12.523 1 34.78 109 ASP A C 1
ATOM 877 O O . ASP A 1 109 ? -0.744 33.094 -13.672 1 34.78 109 ASP A O 1
ATOM 881 N N . VAL A 1 110 ? -0.051 32.906 -12.008 1 33.44 110 VAL A N 1
ATOM 882 C CA . VAL A 1 110 ? 0.591 31.922 -12.891 1 33.44 110 VAL A CA 1
ATOM 883 C C . VAL A 1 110 ? -0.254 30.656 -12.969 1 33.44 110 VAL A C 1
ATOM 885 O O . VAL A 1 110 ? -0.903 30.281 -11.984 1 33.44 110 VAL A O 1
ATOM 888 N N . HIS A 1 111 ? -0.738 30.156 -14.125 1 31.62 111 HIS A N 1
ATOM 889 C CA . HIS A 1 111 ? -1.484 29.047 -14.695 1 31.62 111 HIS A CA 1
ATOM 890 C C . HIS A 1 111 ? -1.048 27.719 -14.078 1 31.62 111 HIS A C 1
ATOM 892 O O . HIS A 1 111 ? 0.098 27.297 -14.25 1 31.62 111 HIS A O 1
ATOM 898 N N . LEU A 1 112 ? -1.269 27.453 -12.891 1 32.06 112 LEU A N 1
ATOM 899 C CA . LEU A 1 112 ? -0.961 26.141 -12.32 1 32.06 112 LEU A CA 1
ATOM 900 C C . LEU A 1 112 ? -1.447 25.016 -13.234 1 32.06 112 LEU A C 1
ATOM 902 O O . LEU A 1 112 ? -2.621 24.984 -13.609 1 32.06 112 LEU A O 1
ATOM 906 N N . PRO A 1 113 ? -0.599 24.422 -13.992 1 31.92 113 PRO A N 1
ATOM 907 C CA . PRO A 1 113 ? -1.089 23.328 -14.844 1 31.92 113 PRO A CA 1
ATOM 908 C C . PRO A 1 113 ? -1.997 22.359 -14.094 1 31.92 113 PRO A C 1
ATOM 910 O O . PRO A 1 113 ? -1.918 22.25 -12.867 1 31.92 113 PRO A O 1
ATOM 913 N N . LYS A 1 114 ? -3.039 21.734 -14.719 1 34.5 114 LYS A N 1
ATOM 914 C CA . LYS A 1 114 ? -4.102 20.781 -14.43 1 34.5 114 LYS A CA 1
ATOM 915 C C . LYS A 1 114 ? -3.584 19.625 -13.57 1 34.5 114 LYS A C 1
ATOM 917 O O . LYS A 1 114 ? -3.17 18.594 -14.102 1 34.5 114 LYS A O 1
ATOM 922 N N . LYS A 1 115 ? -2.744 19.812 -12.617 1 36.72 115 LYS A N 1
ATOM 923 C CA . LYS A 1 115 ? -2.234 18.734 -11.766 1 36.72 115 LYS A CA 1
ATOM 924 C C . LYS A 1 115 ? -3.363 18.078 -10.984 1 36.72 115 LYS A C 1
ATOM 926 O O . LYS A 1 115 ? -3.115 17.25 -10.109 1 36.72 115 LYS A O 1
ATOM 931 N N . THR A 1 116 ? -4.512 18.531 -10.883 1 35.62 116 THR A N 1
ATOM 932 C CA . THR A 1 116 ? -5.617 17.859 -10.211 1 35.62 116 THR A CA 1
ATOM 933 C C . THR A 1 116 ? -5.828 16.469 -10.789 1 35.62 116 THR A C 1
ATOM 935 O O . THR A 1 116 ? -6.477 15.625 -10.164 1 35.62 116 THR A O 1
ATOM 938 N N . THR A 1 117 ? -5.375 16.297 -11.969 1 35.5 117 THR A N 1
ATOM 939 C CA . THR A 1 117 ? -5.715 15.023 -12.602 1 35.5 117 THR A CA 1
ATOM 940 C C . THR A 1 117 ? -4.988 13.867 -11.922 1 35.5 117 THR A C 1
ATOM 942 O O . THR A 1 117 ? -5.543 12.773 -11.789 1 35.5 117 THR A O 1
ATOM 945 N N . VAL A 1 118 ? -3.826 14.219 -11.469 1 37.06 118 VAL A N 1
ATOM 946 C CA . VAL A 1 118 ? -3.104 13.062 -10.938 1 37.06 118 VAL A CA 1
ATOM 947 C C . VAL A 1 118 ? -3.744 12.609 -9.625 1 37.06 118 VAL A C 1
ATOM 949 O O . VAL A 1 118 ? -3.887 11.406 -9.383 1 37.06 118 VAL A O 1
ATOM 952 N N . LEU A 1 119 ? -4.059 13.633 -8.758 1 39.38 119 LEU A N 1
ATOM 953 C CA . LEU A 1 119 ? -4.68 13.234 -7.5 1 39.38 119 LEU A CA 1
ATOM 954 C C . LEU A 1 119 ? -5.988 12.492 -7.754 1 39.38 119 LEU A C 1
ATOM 956 O O . LEU A 1 119 ? -6.305 11.523 -7.059 1 39.38 119 LEU A O 1
ATOM 960 N N . THR A 1 120 ? -6.773 13.039 -8.625 1 40.44 120 THR A N 1
ATOM 961 C CA . THR A 1 120 ? -8.039 12.375 -8.93 1 40.44 120 THR A CA 1
ATOM 962 C C . THR A 1 120 ? -7.797 10.992 -9.516 1 40.44 120 THR A C 1
ATOM 964 O O . THR A 1 120 ? -8.562 10.062 -9.258 1 40.44 120 THR A O 1
ATOM 967 N N . HIS A 1 121 ? -6.766 10.969 -10.234 1 44.38 121 HIS A N 1
ATOM 968 C CA . HIS A 1 121 ? -6.508 9.656 -10.812 1 44.38 121 HIS A CA 1
ATOM 969 C C . HIS A 1 121 ? -6.09 8.648 -9.742 1 44.38 121 HIS A C 1
ATOM 971 O O . HIS A 1 121 ? -6.398 7.457 -9.852 1 44.38 121 HIS A O 1
ATOM 977 N N . LEU A 1 122 ? -5.391 9.219 -8.844 1 42.31 122 LEU A N 1
ATOM 978 C CA . LEU A 1 122 ? -4.988 8.289 -7.789 1 42.31 122 LEU A CA 1
ATOM 979 C C . LEU A 1 122 ? -6.207 7.699 -7.09 1 42.31 122 LEU A C 1
ATOM 981 O O . LEU A 1 122 ? -6.164 6.562 -6.613 1 42.31 122 LEU A O 1
ATOM 985 N N . LEU A 1 123 ? -7.258 8.547 -7.059 1 39.09 123 LEU A N 1
ATOM 986 C CA . LEU A 1 123 ? -8.477 8.047 -6.426 1 39.09 123 LEU A CA 1
ATOM 987 C C . LEU A 1 123 ? -9.195 7.059 -7.336 1 39.09 123 LEU A C 1
ATOM 989 O O . LEU A 1 123 ? -10.055 6.305 -6.879 1 39.09 123 LEU A O 1
ATOM 993 N N . LEU A 1 124 ? -9.023 7.184 -8.562 1 35.94 124 LEU A N 1
ATOM 994 C CA . LEU A 1 124 ? -9.828 6.309 -9.398 1 35.94 124 LEU A CA 1
ATOM 995 C C . LEU A 1 124 ? -9.406 4.852 -9.234 1 35.94 124 LEU A C 1
ATOM 997 O O . LEU A 1 124 ? -8.242 4.508 -9.461 1 35.94 124 LEU A O 1
ATOM 1001 N N . GLU A 1 125 ? -10.133 4.188 -8.461 1 38.25 125 GLU A N 1
ATOM 1002 C CA . GLU A 1 125 ? -10.094 2.775 -8.102 1 38.25 125 GLU A CA 1
ATOM 1003 C C . GLU A 1 125 ? -10.141 1.888 -9.336 1 38.25 125 GLU A C 1
ATOM 1005 O O . GLU A 1 125 ? -11.086 1.949 -10.125 1 38.25 125 GLU A O 1
ATOM 1010 N N . LEU A 1 126 ? -9.195 1.789 -10.07 1 35.25 126 LEU A N 1
ATOM 1011 C CA . LEU A 1 126 ? -9.336 0.683 -11.016 1 35.25 126 LEU A CA 1
ATOM 1012 C C . LEU A 1 126 ? -9.82 -0.577 -10.305 1 35.25 126 LEU A C 1
ATOM 1014 O O . LEU A 1 126 ? -9.203 -1.022 -9.336 1 35.25 126 LEU A O 1
ATOM 1018 N N . PRO A 1 127 ? -11.047 -0.878 -10.531 1 33.12 127 PRO A N 1
ATOM 1019 C CA . PRO A 1 127 ? -11.5 -2.174 -10.023 1 33.12 127 PRO A CA 1
ATOM 1020 C C . PRO A 1 127 ? -10.516 -3.305 -10.328 1 33.12 127 PRO A C 1
ATOM 1022 O O . PRO A 1 127 ? -9.969 -3.363 -11.438 1 33.12 127 PRO A O 1
ATOM 1025 N N . LEU A 1 128 ? -9.695 -3.645 -9.539 1 39.97 128 LEU A N 1
ATOM 1026 C CA . LEU A 1 128 ? -9.055 -4.941 -9.727 1 39.97 128 LEU A CA 1
ATOM 1027 C C . LEU A 1 128 ? -10.008 -5.934 -10.375 1 39.97 128 LEU A C 1
ATOM 1029 O O . LEU A 1 128 ? -11.211 -5.934 -10.078 1 39.97 128 LEU A O 1
ATOM 1033 N N . PRO A 1 129 ? -9.75 -6.355 -11.555 1 34.19 129 PRO A N 1
ATOM 1034 C CA . PRO A 1 129 ? -10.672 -7.422 -11.961 1 34.19 129 PRO A CA 1
ATOM 1035 C C . PRO A 1 129 ? -10.969 -8.406 -10.836 1 34.19 129 PRO A C 1
ATOM 1037 O O . PRO A 1 129 ? -10.047 -8.969 -10.242 1 34.19 129 PRO A O 1
ATOM 1040 N N . THR A 1 130 ? -11.859 -8.18 -10 1 35.81 130 THR A N 1
ATOM 1041 C CA . THR A 1 130 ? -12.391 -9.211 -9.117 1 35.81 130 THR A CA 1
ATOM 1042 C C . THR A 1 130 ? -12.422 -10.57 -9.82 1 35.81 130 THR A C 1
ATOM 1044 O O . THR A 1 130 ? -12.914 -11.547 -9.258 1 35.81 130 THR A O 1
ATOM 1047 N N . LYS A 1 131 ? -12.5 -10.617 -11.117 1 34.25 131 LYS A N 1
ATOM 1048 C CA . LYS A 1 131 ? -12.641 -11.992 -11.562 1 34.25 131 LYS A CA 1
ATOM 1049 C C . LYS A 1 131 ? -11.398 -12.812 -11.25 1 34.25 131 LYS A C 1
ATOM 1051 O O . LYS A 1 131 ? -10.336 -12.594 -11.844 1 34.25 131 LYS A O 1
ATOM 1056 N N . ILE A 1 132 ? -11.266 -13.148 -10.062 1 37.09 132 ILE A N 1
ATOM 1057 C CA . ILE A 1 132 ? -10.445 -14.344 -9.883 1 37.09 132 ILE A CA 1
ATOM 1058 C C . ILE A 1 132 ? -10.578 -15.25 -11.102 1 37.09 132 ILE A C 1
ATOM 1060 O O . ILE A 1 132 ? -11.695 -15.531 -11.555 1 37.09 132 ILE A O 1
ATOM 1064 N N . ILE A 1 133 ? -9.656 -15.312 -11.945 1 38 133 ILE A N 1
ATOM 1065 C CA . ILE A 1 133 ? -9.711 -16.297 -13.023 1 38 133 ILE A CA 1
ATOM 1066 C C . ILE A 1 133 ? -10.406 -17.562 -12.523 1 38 133 ILE A C 1
ATOM 1068 O O . ILE A 1 133 ? -9.898 -18.25 -11.633 1 38 133 ILE A O 1
ATOM 1072 N N . SER A 1 134 ? -11.758 -17.438 -12.5 1 33.69 134 SER A N 1
ATOM 1073 C CA . SER A 1 134 ? -12.484 -18.688 -12.305 1 33.69 134 SER A CA 1
ATOM 1074 C C . SER A 1 134 ? -11.828 -19.844 -13.062 1 33.69 134 SER A C 1
ATOM 1076 O O . SER A 1 134 ? -11.758 -19.812 -14.297 1 33.69 134 SER A O 1
ATOM 1078 N N . TRP A 1 135 ? -10.828 -20.375 -12.609 1 37.31 135 TRP A N 1
ATOM 1079 C CA . TRP A 1 135 ? -10.328 -21.641 -13.156 1 37.31 135 TRP A CA 1
ATOM 1080 C C . TRP A 1 135 ? -11.461 -22.656 -13.297 1 37.31 135 TRP A C 1
ATOM 1082 O O . TRP A 1 135 ? -11.602 -23.547 -12.453 1 37.31 135 TRP A O 1
ATOM 1092 N N . ALA A 1 136 ? -12.805 -22.25 -13.227 1 33.34 136 ALA A N 1
ATOM 1093 C CA . ALA A 1 136 ? -13.859 -23.266 -13.352 1 33.34 136 ALA A CA 1
ATOM 1094 C C . ALA A 1 136 ? -13.609 -24.172 -14.547 1 33.34 136 ALA A C 1
ATOM 1096 O O . ALA A 1 136 ? -12.875 -23.812 -15.469 1 33.34 136 ALA A O 1
A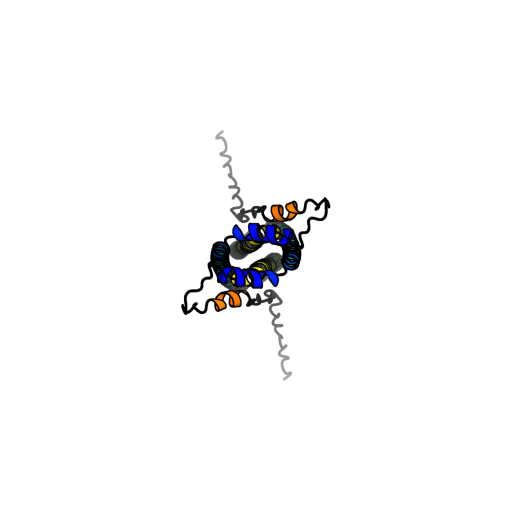TOM 1097 N N . SER A 1 137 ? -14.641 -25.172 -14.68 1 34.53 137 SER A N 1
ATOM 1098 C CA . SER A 1 137 ? -14.969 -26.438 -15.344 1 34.53 137 SER A CA 1
ATOM 1099 C C . SER A 1 137 ? -14.992 -26.281 -16.859 1 34.53 137 SER A C 1
ATOM 1101 O O . SER A 1 137 ? -15.656 -25.375 -17.391 1 34.53 137 SER A O 1
ATOM 1103 N N . ILE A 1 138 ? -13.906 -26.547 -17.5 1 33.5 138 ILE A N 1
ATOM 1104 C CA . ILE A 1 138 ? -14.102 -26.859 -18.906 1 33.5 138 ILE A CA 1
ATOM 1105 C C . ILE A 1 138 ? -15.398 -27.656 -19.078 1 33.5 138 ILE A C 1
ATOM 1107 O O . ILE A 1 138 ? -15.625 -28.656 -18.406 1 33.5 138 ILE A O 1
ATOM 1111 N N . PRO A 1 139 ? -16.438 -26.953 -19.562 1 31.52 139 PRO A N 1
ATOM 1112 C CA . PRO A 1 139 ? -17.656 -27.719 -19.797 1 31.52 139 PRO A CA 1
ATOM 1113 C C . PRO A 1 139 ? -17.375 -29.094 -20.406 1 31.52 139 PRO A C 1
ATOM 1115 O O . PRO A 1 139 ? -16.484 -29.234 -21.25 1 31.52 139 PRO A O 1
ATOM 1118 N N . HIS A 1 140 ? -17.438 -30.125 -19.578 1 32.22 140 HIS A N 1
ATOM 1119 C CA . HIS A 1 140 ? -17.531 -31.484 -20.125 1 32.22 140 HIS A CA 1
ATOM 1120 C C . HIS A 1 140 ? -18.484 -31.531 -21.312 1 32.22 140 HIS A C 1
ATOM 1122 O O . HIS A 1 140 ? -19.656 -31.141 -21.203 1 32.22 140 HIS A O 1
ATOM 1128 N N . HIS A 1 141 ? -18.016 -31.141 -22.469 1 33.5 141 HIS A N 1
ATOM 1129 C CA . HIS A 1 141 ? -18.797 -31.469 -23.656 1 33.5 141 HIS A CA 1
ATOM 1130 C C . HIS A 1 141 ? -19.359 -32.875 -23.562 1 33.5 141 HIS A C 1
ATOM 1132 O O . HIS A 1 141 ? -18.594 -33.875 -23.516 1 33.5 141 HIS A O 1
ATOM 1138 N N . THR A 1 142 ? -20.359 -33.062 -22.625 1 32.19 142 THR A N 1
ATOM 1139 C CA . THR A 1 142 ? -21.109 -34.312 -22.688 1 32.19 142 THR A CA 1
ATOM 1140 C C . THR A 1 142 ? -21.391 -34.688 -24.141 1 32.19 142 THR A C 1
ATOM 1142 O O . THR A 1 142 ? -21.938 -33.906 -24.906 1 32.19 142 THR A O 1
ATOM 1145 N N . SER A 1 143 ? -20.328 -35.312 -24.75 1 32.97 143 SER A N 1
ATOM 1146 C CA . SER A 1 143 ? -20.547 -36.031 -26.016 1 32.97 143 SER A CA 1
ATOM 1147 C C . SER A 1 143 ? -21.906 -36.719 -26.031 1 32.97 143 SER A C 1
ATOM 1149 O O . SER A 1 143 ? -22.156 -37.625 -25.266 1 32.97 143 SER A O 1
ATOM 1151 N N . ASP A 1 144 ? -22.984 -35.875 -26.078 1 33.84 144 ASP A N 1
ATOM 1152 C CA . ASP A 1 144 ? -24.297 -36.438 -26.328 1 33.84 144 ASP A CA 1
ATOM 1153 C C . ASP A 1 144 ? -24.234 -37.5 -27.422 1 33.84 144 ASP A C 1
ATOM 1155 O O . ASP A 1 144 ? -23.922 -37.188 -28.578 1 33.84 144 ASP A O 1
ATOM 1159 N N . THR A 1 145 ? -23.516 -38.625 -27.125 1 36.09 145 THR A N 1
ATOM 1160 C CA . THR A 1 145 ? -23.625 -39.781 -27.969 1 36.09 145 THR A CA 1
ATOM 1161 C C . THR A 1 145 ? -25.094 -40.062 -28.328 1 36.09 145 THR A C 1
ATOM 1163 O O . THR A 1 145 ? -25.891 -40.406 -27.453 1 36.09 145 THR A O 1
ATOM 1166 N N . THR A 1 146 ? -25.641 -39.031 -29.047 1 36.59 146 THR A N 1
ATOM 1167 C CA . THR A 1 146 ? -26.953 -39.219 -29.656 1 36.59 146 THR A CA 1
ATOM 1168 C C . THR A 1 146 ? -27.062 -40.625 -30.25 1 36.59 146 THR A C 1
ATOM 1170 O O . THR A 1 146 ? -26.266 -41 -31.109 1 36.59 146 THR A O 1
ATOM 1173 N N . SER A 1 147 ? -27.375 -41.594 -29.312 1 37.06 147 SER A N 1
ATOM 1174 C CA . SER A 1 147 ? -27.781 -42.938 -29.688 1 37.06 147 SER A CA 1
ATOM 1175 C C . SER A 1 147 ? -28.688 -42.938 -30.922 1 37.06 147 SER A C 1
ATOM 1177 O O . SER A 1 147 ? -29.734 -42.312 -30.906 1 37.06 147 SER A O 1
ATOM 1179 N N . PHE A 1 148 ? -28.047 -42.844 -32.125 1 42.28 148 PHE A N 1
ATOM 1180 C CA . PHE A 1 148 ? -28.688 -43.062 -33.438 1 42.28 148 PHE A CA 1
ATOM 1181 C C . PHE A 1 148 ? -29.625 -44.25 -33.375 1 42.28 148 PHE A C 1
ATOM 1183 O O . PHE A 1 148 ? -29.172 -45.406 -33.312 1 42.28 148 PHE A O 1
ATOM 1190 N N . THR A 1 149 ? -30.641 -44.094 -32.469 1 40.47 149 THR A N 1
ATOM 1191 C CA . THR A 1 149 ? -31.641 -45.156 -32.469 1 40.47 149 THR A CA 1
ATOM 1192 C C . THR A 1 149 ? -32.156 -45.406 -33.906 1 40.47 149 THR A C 1
ATOM 1194 O O . THR A 1 149 ? -32.594 -44.5 -34.594 1 40.47 149 THR A O 1
ATOM 1197 N N . ARG A 1 150 ? -31.594 -46.438 -34.594 1 44.84 150 ARG A N 1
ATOM 1198 C CA . ARG A 1 150 ? -31.938 -47 -35.875 1 44.84 150 ARG A CA 1
ATOM 1199 C C . ARG A 1 150 ? -33.469 -47.031 -36.062 1 44.84 150 ARG A C 1
ATOM 1201 O O . ARG A 1 150 ? -34.188 -47.562 -35.219 1 44.84 150 ARG A O 1
ATOM 1208 N N . PRO A 1 151 ? -33.969 -45.938 -36.781 1 42.78 151 PRO A N 1
ATOM 1209 C CA . PRO A 1 151 ? -35.406 -46.031 -37.031 1 42.78 151 PRO A CA 1
ATOM 1210 C C . PRO A 1 151 ? -35.844 -47.438 -37.438 1 42.78 151 PRO A C 1
ATOM 1212 O O . PRO A 1 151 ? -35.094 -48.156 -38.125 1 42.78 151 PRO A O 1
ATOM 1215 N N . ALA A 1 152 ? -36.562 -48.188 -36.562 1 46.28 152 ALA A N 1
ATOM 1216 C CA . ALA A 1 152 ? -37.156 -49.469 -36.906 1 46.28 152 ALA A CA 1
ATOM 1217 C C . ALA A 1 152 ? -37.75 -49.406 -38.312 1 46.28 152 ALA A C 1
ATOM 1219 O O . ALA A 1 152 ? -38.656 -48.594 -38.594 1 46.28 152 ALA A O 1
ATOM 1220 N N . ILE A 1 153 ? -37 -49.656 -39.406 1 30.23 153 ILE A N 1
ATOM 1221 C CA . ILE A 1 153 ? -37.75 -50.125 -40.562 1 30.23 153 ILE A CA 1
ATOM 1222 C C . ILE A 1 153 ? -38.406 -51.469 -40.281 1 30.23 153 ILE A C 1
ATOM 1224 O O . ILE A 1 153 ? -37.812 -52.344 -39.688 1 30.23 153 ILE A O 1
ATOM 1228 N N . MET B 1 1 ? 3.461 41.562 4.715 1 39.34 1 MET B N 1
ATOM 1229 C CA . MET B 1 1 ? 3.832 40.844 5.938 1 39.34 1 MET B CA 1
ATOM 1230 C C . MET B 1 1 ? 2.619 40.656 6.836 1 39.34 1 MET B C 1
ATOM 1232 O O . MET B 1 1 ? 2.414 39.562 7.375 1 39.34 1 MET B O 1
ATOM 1236 N N . ALA B 1 2 ? 2.02 41.594 7.164 1 47.81 2 ALA B N 1
ATOM 1237 C CA . ALA B 1 2 ? 0.895 41.656 8.094 1 47.81 2 ALA B CA 1
ATOM 1238 C C . ALA B 1 2 ? -0.309 40.906 7.547 1 47.81 2 ALA B C 1
ATOM 1240 O O . ALA B 1 2 ? -1.008 40.219 8.297 1 47.81 2 ALA B O 1
ATOM 1241 N N . ALA B 1 3 ? -0.595 41.062 6.367 1 49.84 3 ALA B N 1
ATOM 1242 C CA . ALA B 1 3 ? -1.782 40.531 5.715 1 49.84 3 ALA B CA 1
ATOM 1243 C C . ALA B 1 3 ? -1.725 39 5.652 1 49.84 3 ALA B C 1
ATOM 1245 O O . ALA B 1 3 ? -2.752 38.344 5.781 1 49.84 3 ALA B O 1
ATOM 1246 N N . ASP B 1 4 ? -0.432 38.469 5.559 1 55.38 4 ASP B N 1
ATOM 1247 C CA . ASP B 1 4 ? -0.208 37.031 5.395 1 55.38 4 ASP B CA 1
ATOM 1248 C C . ASP B 1 4 ? -0.479 36.281 6.695 1 55.38 4 ASP B C 1
ATOM 1250 O O . ASP B 1 4 ? -1.133 35.25 6.691 1 55.38 4 ASP B O 1
ATOM 1254 N N . VAL B 1 5 ? -0.22 37.094 7.68 1 57.84 5 VAL B N 1
ATOM 1255 C CA . VAL B 1 5 ? -0.459 36.531 9.008 1 57.84 5 VAL B CA 1
ATOM 1256 C C . VAL B 1 5 ? -1.961 36.469 9.281 1 57.84 5 VAL B C 1
ATOM 1258 O O . VAL B 1 5 ? -2.447 35.531 9.93 1 57.84 5 VAL B O 1
ATOM 1261 N N . GLY B 1 6 ? -2.59 37.375 8.602 1 60.16 6 GLY B N 1
ATOM 1262 C CA . GLY B 1 6 ? -4.027 37.406 8.812 1 60.16 6 GLY B CA 1
ATOM 1263 C C . GLY B 1 6 ? -4.738 36.219 8.18 1 60.16 6 GLY B C 1
ATOM 1264 O O . GLY B 1 6 ? -5.605 35.594 8.805 1 60.16 6 GLY B O 1
ATOM 1265 N N . SER B 1 7 ? -4.379 35.906 6.992 1 64.19 7 SER B N 1
ATOM 1266 C CA . SER B 1 7 ? -5.012 34.812 6.285 1 64.19 7 SER B CA 1
ATOM 1267 C C . SER B 1 7 ? -4.684 33.469 6.945 1 64.19 7 SER B C 1
ATOM 1269 O O . SER B 1 7 ? -5.551 32.594 7.062 1 64.19 7 SER B O 1
ATOM 1271 N N . MET B 1 8 ? -3.461 33.406 7.375 1 63.78 8 MET B N 1
ATOM 1272 C CA . MET B 1 8 ? -3.057 32.188 8.086 1 63.78 8 MET B CA 1
ATOM 1273 C C . MET B 1 8 ? -3.836 32.031 9.383 1 63.78 8 MET B C 1
ATOM 1275 O O . MET B 1 8 ? -4.273 30.922 9.727 1 63.78 8 MET B O 1
ATOM 1279 N N . PHE B 1 9 ? -3.99 33.156 9.977 1 62.69 9 PHE B N 1
ATOM 1280 C CA . PHE B 1 9 ? -4.711 33.125 11.242 1 62.69 9 PHE B CA 1
ATOM 1281 C C . PHE B 1 9 ? -6.16 3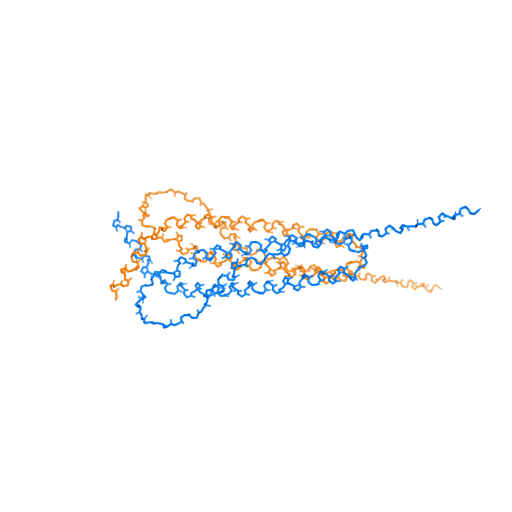2.688 11.031 1 62.69 9 PHE B C 1
ATOM 1283 O O . PHE B 1 9 ? -6.695 31.891 11.797 1 62.69 9 PHE B O 1
ATOM 1290 N N . GLN B 1 10 ? -6.762 33.219 10.031 1 65.94 10 GLN B N 1
ATOM 1291 C CA . GLN B 1 10 ? -8.148 32.875 9.75 1 65.94 10 GLN B CA 1
ATOM 1292 C C . GLN B 1 10 ? -8.289 31.406 9.398 1 65.94 10 GLN B C 1
ATOM 1294 O O . GLN B 1 10 ? -9.242 30.75 9.82 1 65.94 10 GLN B O 1
ATOM 1299 N N . TYR B 1 11 ? -7.367 30.922 8.594 1 68.31 11 TYR B N 1
ATOM 1300 C CA . TYR B 1 11 ? -7.391 29.5 8.227 1 68.31 11 TYR B CA 1
ATOM 1301 C C . TYR B 1 11 ? -7.246 28.625 9.453 1 68.31 11 TYR B C 1
ATOM 1303 O O . TYR B 1 11 ? -8.023 27.688 9.648 1 68.31 11 TYR B O 1
ATOM 1311 N N . TRP B 1 12 ? -6.34 28.969 10.242 1 66.5 12 TRP B N 1
ATOM 1312 C CA . TRP B 1 12 ? -6.035 28.109 11.367 1 66.5 12 TRP B CA 1
ATOM 1313 C C . TRP B 1 12 ? -7.082 28.25 12.469 1 66.5 12 TRP B C 1
ATOM 1315 O O . TRP B 1 12 ? -7.27 27.344 13.281 1 66.5 12 TRP B O 1
ATOM 1325 N N . LYS B 1 13 ? -7.668 29.406 12.453 1 65.56 13 LYS B N 1
ATOM 1326 C CA . LYS B 1 13 ? -8.797 29.578 13.367 1 65.56 13 LYS B CA 1
ATOM 1327 C C . LYS B 1 13 ? -9.914 28.594 13.062 1 65.56 13 LYS B C 1
ATOM 1329 O O . LYS B 1 13 ? -10.586 28.094 13.969 1 65.56 13 LYS B O 1
ATOM 1334 N N . LYS B 1 14 ? -9.984 28.297 11.766 1 68.44 14 LYS B N 1
ATOM 1335 C CA . LYS B 1 14 ? -11.031 27.375 11.328 1 68.44 14 LYS B CA 1
ATOM 1336 C C . LYS B 1 14 ? -10.539 25.938 11.359 1 68.44 14 LYS B C 1
ATOM 1338 O O . LYS B 1 14 ? -11.344 25 11.422 1 68.44 14 LYS B O 1
ATOM 1343 N N . PHE B 1 15 ? -9.273 25.969 11.383 1 70.69 15 PHE B N 1
ATOM 1344 C CA . PHE B 1 15 ? -8.648 24.656 11.328 1 70.69 15 PHE B CA 1
ATOM 1345 C C . PHE B 1 15 ? -8.656 24 12.711 1 70.69 15 PHE B C 1
ATOM 1347 O O . PHE B 1 15 ? -8.07 24.531 13.656 1 70.69 15 PHE B O 1
ATOM 1354 N N . ASP B 1 16 ? -9.602 23.188 12.945 1 78.94 16 ASP B N 1
ATOM 1355 C CA . ASP B 1 16 ? -9.688 22.438 14.195 1 78.94 16 ASP B CA 1
ATOM 1356 C C . ASP B 1 16 ? -8.57 21.391 14.281 1 78.94 16 ASP B C 1
ATOM 1358 O O . ASP B 1 16 ? -8.766 20.234 13.906 1 78.94 16 ASP B O 1
ATOM 1362 N N . LEU B 1 17 ? -7.43 21.734 14.781 1 79.75 17 LEU B N 1
ATOM 1363 C CA . LEU B 1 17 ? -6.246 20.891 14.836 1 79.75 17 LEU B CA 1
ATOM 1364 C C . LEU B 1 17 ? -6.484 19.672 15.734 1 79.75 17 LEU B C 1
ATOM 1366 O O . LEU B 1 17 ? -5.988 18.578 15.461 1 79.75 17 LEU B O 1
ATOM 1370 N N . ARG B 1 18 ? -7.195 19.984 16.797 1 82.56 18 ARG B N 1
ATOM 1371 C CA . ARG B 1 18 ? -7.48 18.891 17.703 1 82.56 18 ARG B CA 1
ATOM 1372 C C . ARG B 1 18 ? -8.289 17.781 17.016 1 82.56 18 ARG B C 1
ATOM 1374 O O . ARG B 1 18 ? -8 16.594 17.188 1 82.56 18 ARG B O 1
ATOM 1381 N N . ARG B 1 19 ? -9.25 18.234 16.375 1 88 19 ARG B N 1
ATOM 1382 C CA . ARG B 1 19 ? -10.047 17.281 15.617 1 88 19 ARG B CA 1
ATOM 1383 C C . ARG B 1 19 ? -9.188 16.547 14.594 1 88 19 ARG B C 1
ATOM 1385 O O . ARG B 1 19 ? -9.305 15.328 14.445 1 88 19 ARG B O 1
ATOM 1392 N N . LEU B 1 20 ? -8.383 17.25 13.875 1 87.94 20 LEU B N 1
ATOM 1393 C CA . LEU B 1 20 ? -7.492 16.641 12.891 1 87.94 20 LEU B CA 1
ATOM 1394 C C . LEU B 1 20 ? -6.559 15.633 13.555 1 87.94 20 LEU B C 1
ATOM 1396 O O . LEU B 1 20 ? -6.34 14.539 13.023 1 87.94 20 LEU B O 1
ATOM 1400 N N . GLN B 1 21 ? -6.023 16.016 14.617 1 89.69 21 GLN B N 1
ATOM 1401 C CA . GLN B 1 21 ? -5.105 15.133 15.328 1 89.69 21 GLN B CA 1
ATOM 1402 C C . GLN B 1 21 ? -5.801 13.836 15.734 1 89.69 21 GLN B C 1
ATOM 1404 O O . GLN B 1 21 ? -5.215 12.758 15.641 1 89.69 21 GLN B O 1
ATOM 1409 N N . LYS B 1 22 ? -7.004 13.93 16.219 1 92.81 22 LYS B N 1
ATOM 1410 C CA . LYS B 1 22 ? -7.766 12.734 16.562 1 92.81 22 LYS B CA 1
ATOM 1411 C C . LYS B 1 22 ? -7.992 11.859 15.336 1 92.81 22 LYS B C 1
ATOM 1413 O O . LYS B 1 22 ? -7.852 10.633 15.414 1 92.81 22 LYS B O 1
ATOM 1418 N N . GLU B 1 23 ? -8.367 12.5 14.281 1 93.19 23 GLU B N 1
ATOM 1419 C CA . GLU B 1 23 ? -8.562 11.773 13.031 1 93.19 23 GLU B CA 1
ATOM 1420 C C . GLU B 1 23 ? -7.27 11.094 12.578 1 93.19 23 GLU B C 1
ATOM 1422 O O . GLU B 1 23 ? -7.281 9.922 12.188 1 93.19 23 GLU B O 1
ATOM 1427 N N . LEU B 1 24 ? -6.168 11.828 12.656 1 93.88 24 LEU B N 1
ATOM 1428 C CA . LEU B 1 24 ? -4.871 11.289 12.258 1 93.88 24 LEU B CA 1
ATOM 1429 C C . LEU B 1 24 ? -4.5 10.078 13.117 1 93.88 24 LEU B C 1
ATOM 1431 O O . LEU B 1 24 ? -3.982 9.086 12.602 1 93.88 24 LEU B O 1
ATOM 1435 N N . ASN B 1 25 ? -4.789 10.188 14.398 1 95.38 25 ASN B N 1
ATOM 1436 C CA . ASN B 1 25 ? -4.504 9.07 15.281 1 95.38 25 ASN B CA 1
ATOM 1437 C C . ASN B 1 25 ? -5.324 7.836 14.906 1 95.38 25 ASN B C 1
ATOM 1439 O O . ASN B 1 25 ? -4.805 6.719 14.898 1 95.38 25 ASN B O 1
ATOM 1443 N N . SER B 1 26 ? -6.547 8.062 14.625 1 97.25 26 SER B N 1
ATOM 1444 C CA . SER B 1 26 ? -7.414 6.961 14.227 1 97.25 26 SER B CA 1
ATOM 1445 C C . SER B 1 26 ? -6.922 6.309 12.938 1 97.25 26 SER B C 1
ATOM 1447 O O . SER B 1 26 ? -6.863 5.082 12.844 1 97.25 26 SER B O 1
ATOM 1449 N N . VAL B 1 27 ? -6.574 7.078 11.93 1 97.06 27 VAL B N 1
ATOM 1450 C CA . VAL B 1 27 ? -6.078 6.57 10.656 1 97.06 27 VAL B CA 1
ATOM 1451 C C . VAL B 1 27 ? -4.773 5.812 10.875 1 97.06 27 VAL B C 1
ATOM 1453 O O . VAL B 1 27 ? -4.57 4.738 10.297 1 97.06 27 VAL B O 1
ATOM 1456 N N . ALA B 1 28 ? -3.869 6.348 11.695 1 96.06 28 ALA B N 1
ATOM 1457 C CA . ALA B 1 28 ? -2.604 5.684 11.992 1 96.06 28 ALA B CA 1
ATOM 1458 C C . ALA B 1 28 ? -2.838 4.293 12.578 1 96.06 28 ALA B C 1
ATOM 1460 O O . ALA B 1 28 ?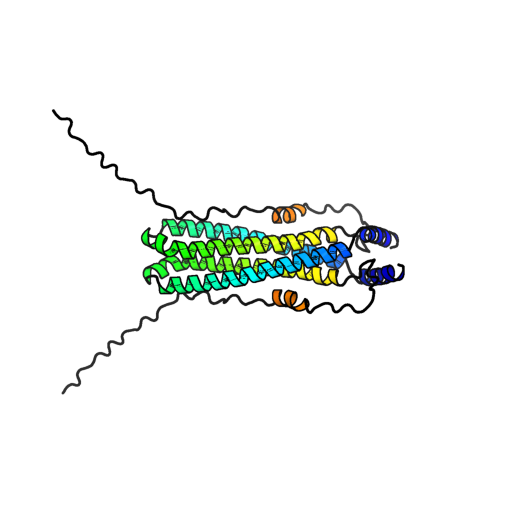 -2.156 3.334 12.203 1 96.06 28 ALA B O 1
ATOM 1461 N N . SER B 1 29 ? -3.777 4.258 13.445 1 97.5 29 SER B N 1
ATOM 1462 C CA . SER B 1 29 ? -4.102 2.973 14.055 1 97.5 29 SER B CA 1
ATOM 1463 C C . SER B 1 29 ? -4.668 1.997 13.031 1 97.5 29 SER B C 1
ATOM 1465 O O . SER B 1 29 ? -4.328 0.812 13.039 1 97.5 29 SER B O 1
ATOM 1467 N N . GLU B 1 30 ? -5.523 2.459 12.203 1 97.88 30 GLU B N 1
ATOM 1468 C CA . GLU B 1 30 ? -6.078 1.616 11.148 1 97.88 30 GLU B CA 1
ATOM 1469 C C . GLU B 1 30 ? -4.984 1.105 10.219 1 97.88 30 GLU B C 1
ATOM 1471 O O . GLU B 1 30 ? -4.965 -0.076 9.859 1 97.88 30 GLU B O 1
ATOM 1476 N N . LEU B 1 31 ? -4.094 1.989 9.844 1 97.88 31 LEU B N 1
ATOM 1477 C CA . LEU B 1 31 ? -2.998 1.599 8.969 1 97.88 31 LEU B CA 1
ATOM 1478 C C . LEU B 1 31 ? -2.111 0.554 9.641 1 97.88 31 LEU B C 1
ATOM 1480 O O . LEU B 1 31 ? -1.643 -0.38 8.984 1 97.88 31 LEU B O 1
ATOM 1484 N N . ALA B 1 32 ? -1.886 0.728 10.922 1 96.5 32 ALA B N 1
ATOM 1485 C CA . ALA B 1 32 ? -1.106 -0.258 11.664 1 96.5 32 ALA B CA 1
ATOM 1486 C C . ALA B 1 32 ? -1.79 -1.622 11.656 1 96.5 32 ALA B C 1
ATOM 1488 O O . ALA B 1 32 ? -1.129 -2.654 11.508 1 96.5 32 ALA B O 1
ATOM 1489 N N . GLY B 1 33 ? -3.084 -1.623 11.734 1 97.5 33 GLY B N 1
ATOM 1490 C CA . GLY B 1 33 ? -3.842 -2.863 11.656 1 97.5 33 GLY B CA 1
ATOM 1491 C C . GLY B 1 33 ? -3.721 -3.549 10.305 1 97.5 33 GLY B C 1
ATOM 1492 O O . GLY B 1 33 ? -3.564 -4.77 10.234 1 97.5 33 GLY B O 1
ATOM 1493 N N . ARG B 1 34 ? -3.748 -2.762 9.25 1 97.06 34 ARG B N 1
ATOM 1494 C CA . ARG B 1 34 ? -3.598 -3.311 7.91 1 97.06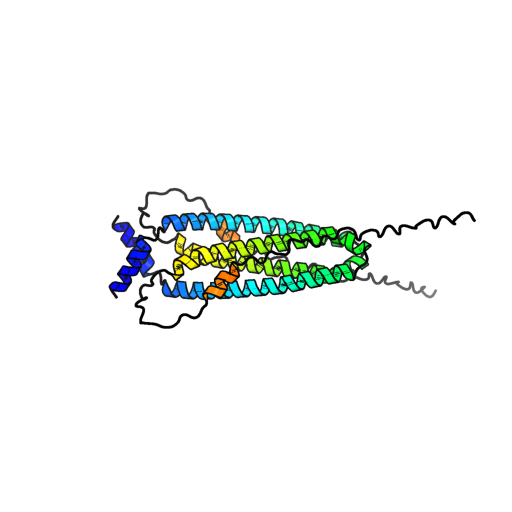 34 ARG B CA 1
ATOM 1495 C C . ARG B 1 34 ? -2.201 -3.891 7.707 1 97.06 34 ARG B C 1
ATOM 1497 O O . ARG B 1 34 ? -2.039 -4.914 7.039 1 97.06 34 ARG B O 1
ATOM 1504 N N . GLN B 1 35 ? -1.305 -3.221 8.242 1 95.75 35 GLN B N 1
ATOM 1505 C CA . GLN B 1 35 ? 0.067 -3.711 8.164 1 95.75 35 GLN B CA 1
ATOM 1506 C C . GLN B 1 35 ? 0.204 -5.066 8.852 1 95.75 35 GLN B C 1
ATOM 1508 O O . GLN B 1 35 ? 0.809 -5.988 8.305 1 95.75 35 GLN B O 1
ATOM 1513 N N . GLU B 1 36 ? -0.36 -5.195 9.93 1 96.75 36 GLU B N 1
ATOM 1514 C CA . GLU B 1 36 ? -0.31 -6.461 10.656 1 96.75 36 GLU B CA 1
ATOM 1515 C C . GLU B 1 36 ? -1.02 -7.57 9.891 1 96.75 36 GLU B C 1
ATOM 1517 O O . GLU B 1 36 ? -0.503 -8.688 9.781 1 96.75 36 GLU B O 1
ATOM 1522 N N . GLU B 1 37 ? -2.152 -7.27 9.375 1 97.38 37 GLU B N 1
ATOM 1523 C CA . GLU B 1 37 ? -2.896 -8.234 8.57 1 97.38 37 GLU B CA 1
ATOM 1524 C C . GLU B 1 37 ? -2.08 -8.695 7.367 1 97.38 37 GLU B C 1
ATOM 1526 O O . GLU B 1 37 ? -2.072 -9.883 7.031 1 97.38 37 GLU B O 1
ATOM 1531 N N . SER B 1 38 ? -1.412 -7.773 6.785 1 96.56 38 SER B N 1
ATOM 1532 C CA . SER B 1 38 ? -0.594 -8.078 5.613 1 96.56 38 SER B CA 1
ATOM 1533 C C . SER B 1 38 ? 0.56 -9.008 5.977 1 96.56 38 SER B C 1
ATOM 1535 O O . SER B 1 38 ? 0.877 -9.938 5.227 1 96.56 38 SER B O 1
ATOM 1537 N N . GLU B 1 39 ? 1.14 -8.742 7.102 1 94.75 39 GLU B N 1
ATOM 1538 C CA . GLU B 1 39 ? 2.24 -9.586 7.555 1 94.75 39 GLU B CA 1
ATOM 1539 C C . GLU B 1 39 ? 1.772 -11.016 7.805 1 94.75 39 GLU B C 1
ATOM 1541 O O . GLU B 1 39 ? 2.451 -11.969 7.426 1 94.75 39 GLU B O 1
ATOM 1546 N N . HIS B 1 40 ? 0.66 -11.164 8.391 1 95.56 40 HIS B N 1
ATOM 1547 C CA . HIS B 1 40 ? 0.104 -12.484 8.656 1 95.56 40 HIS B CA 1
ATOM 1548 C C . HIS B 1 40 ? -0.208 -13.219 7.355 1 95.56 40 HIS B C 1
ATOM 1550 O O . HIS B 1 40 ? 0.139 -14.398 7.203 1 95.56 40 HIS B O 1
ATOM 1556 N N . SER B 1 41 ? -0.829 -12.508 6.445 1 95.75 41 SER B N 1
ATOM 1557 C CA . SER B 1 41 ? -1.201 -13.133 5.18 1 95.75 41 SER B CA 1
ATOM 1558 C C . SER B 1 41 ? 0.031 -13.508 4.363 1 95.75 41 SER B C 1
ATOM 1560 O O . SER B 1 41 ? 0.038 -14.531 3.672 1 95.75 41 SER B O 1
ATOM 1562 N N . HIS B 1 42 ? 0.978 -12.703 4.441 1 96.25 42 HIS B N 1
ATOM 1563 C CA . HIS B 1 42 ? 2.221 -12.992 3.736 1 96.25 42 HIS B CA 1
ATOM 1564 C C . HIS B 1 42 ? 2.871 -14.266 4.27 1 96.25 42 HIS B C 1
ATOM 1566 O O . HIS B 1 42 ? 3.34 -15.102 3.494 1 96.25 42 HIS B O 1
ATOM 1572 N N . LYS B 1 43 ? 2.889 -14.383 5.531 1 94.44 43 LYS B N 1
ATOM 1573 C CA . LYS B 1 43 ? 3.447 -15.586 6.148 1 94.44 43 LYS B CA 1
ATOM 1574 C C . LYS B 1 43 ? 2.695 -16.828 5.699 1 94.44 43 LYS B C 1
ATOM 1576 O O . LYS B 1 43 ? 3.311 -17.859 5.371 1 94.44 43 LYS B O 1
ATOM 1581 N N . HIS B 1 44 ? 1.435 -16.766 5.727 1 96.06 44 HIS B N 1
ATOM 1582 C CA . HIS B 1 44 ? 0.604 -17.875 5.266 1 96.06 44 HIS B CA 1
ATOM 1583 C C . HIS B 1 44 ? 0.9 -18.203 3.807 1 96.06 44 HIS B C 1
ATOM 1585 O O . HIS B 1 44 ? 0.984 -19.391 3.441 1 96.06 44 HIS B O 1
ATOM 1591 N N . LEU B 1 45 ? 1.082 -17.234 2.982 1 96.44 45 LEU B N 1
ATOM 1592 C CA . LEU B 1 45 ? 1.382 -17.422 1.567 1 96.44 45 LEU B CA 1
ATOM 1593 C C . LEU B 1 45 ? 2.709 -18.156 1.387 1 96.44 45 LEU B C 1
ATOM 1595 O O . LEU B 1 45 ? 2.822 -19.047 0.544 1 96.44 45 LEU B O 1
ATOM 1599 N N . ILE B 1 46 ? 3.674 -17.734 2.154 1 93.62 46 ILE B N 1
ATOM 1600 C CA . ILE B 1 46 ? 4.988 -18.375 2.098 1 93.62 46 ILE B CA 1
ATOM 1601 C C . ILE B 1 46 ? 4.859 -19.859 2.43 1 93.62 46 ILE B C 1
ATOM 1603 O O . ILE B 1 46 ? 5.41 -20.703 1.727 1 93.62 46 ILE B O 1
ATOM 1607 N N . GLU B 1 47 ? 4.109 -20.141 3.488 1 94.94 47 GLU B N 1
ATOM 1608 C CA . GLU B 1 47 ? 3.916 -21.516 3.902 1 94.94 47 GLU B CA 1
ATOM 1609 C C . GLU B 1 47 ? 3.195 -22.328 2.822 1 94.94 47 GLU B C 1
ATOM 1611 O O . GLU B 1 47 ? 3.6 -23.453 2.502 1 94.94 47 GLU B O 1
ATOM 1616 N N . LEU B 1 48 ? 2.197 -21.781 2.223 1 94.94 48 LEU B N 1
ATOM 1617 C CA . LEU B 1 48 ? 1.446 -22.453 1.162 1 94.94 48 LEU B CA 1
ATOM 1618 C C . LEU B 1 48 ? 2.326 -22.688 -0.059 1 94.94 48 LEU B C 1
ATOM 1620 O O . LEU B 1 48 ? 2.248 -23.75 -0.688 1 94.94 48 LEU B O 1
ATOM 1624 N N . SER B 1 49 ? 3.117 -21.75 -0.403 1 93.06 49 SER B N 1
ATOM 1625 C CA . SER B 1 49 ? 4.02 -21.875 -1.543 1 93.06 49 SER B CA 1
ATOM 1626 C C . SER B 1 49 ? 5.051 -22.969 -1.319 1 93.06 49 SER B C 1
ATOM 1628 O O . SER B 1 49 ? 5.359 -23.734 -2.234 1 93.06 49 SER B O 1
ATOM 1630 N N . ARG B 1 50 ? 5.586 -22.984 -0.067 1 93.88 50 ARG B N 1
ATOM 1631 C CA . ARG B 1 50 ? 6.547 -24.031 0.285 1 93.88 50 ARG B CA 1
ATOM 1632 C C . ARG B 1 50 ? 5.91 -25.422 0.203 1 93.88 50 ARG B C 1
ATOM 1634 O O . ARG B 1 50 ? 6.508 -26.344 -0.339 1 93.88 50 ARG B O 1
ATOM 1641 N N . GLU B 1 51 ? 4.742 -25.562 0.758 1 95.25 51 GLU B N 1
ATOM 1642 C CA . GLU B 1 51 ? 4.016 -26.828 0.715 1 95.25 51 GLU B CA 1
ATOM 1643 C C . GLU B 1 51 ? 3.727 -27.25 -0.723 1 95.25 51 GLU B C 1
ATOM 1645 O O . GLU B 1 51 ? 3.881 -28.422 -1.076 1 95.25 51 GLU B O 1
ATOM 1650 N N . PHE B 1 52 ? 3.326 -26.359 -1.521 1 95.81 52 PHE B N 1
ATOM 1651 C CA . PHE B 1 52 ? 3.062 -26.625 -2.93 1 95.81 52 PHE B CA 1
ATOM 1652 C C . PHE B 1 52 ? 4.301 -27.188 -3.617 1 95.81 52 PHE B C 1
ATOM 1654 O O . PHE B 1 52 ? 4.23 -28.203 -4.301 1 95.81 52 PHE B O 1
ATOM 1661 N N . LYS B 1 53 ? 5.371 -26.531 -3.418 1 94.06 53 LYS B N 1
ATOM 1662 C CA . LYS B 1 53 ? 6.625 -26.953 -4.035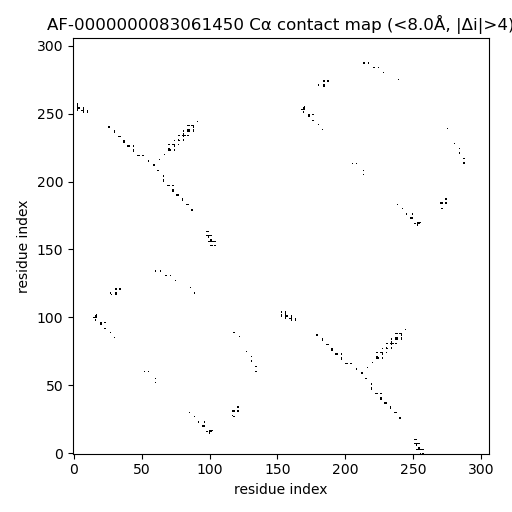 1 94.06 53 LYS B CA 1
ATOM 1663 C C . LYS B 1 53 ? 6.996 -28.375 -3.633 1 94.06 53 LYS B C 1
ATOM 1665 O O . LYS B 1 53 ? 7.527 -29.141 -4.441 1 94.06 53 LYS B O 1
ATOM 1670 N N . ARG B 1 54 ? 6.613 -28.766 -2.416 1 94.75 54 ARG B N 1
ATOM 1671 C CA . ARG B 1 54 ? 6.965 -30.078 -1.88 1 94.75 54 ARG B CA 1
ATOM 1672 C C . ARG B 1 54 ? 5.988 -31.156 -2.367 1 94.75 54 ARG B C 1
ATOM 1674 O O . ARG B 1 54 ? 6.332 -32.344 -2.416 1 94.75 54 ARG B O 1
ATOM 1681 N N . ASN B 1 55 ? 4.812 -30.75 -2.793 1 94.81 55 ASN B N 1
ATOM 1682 C CA . ASN B 1 55 ? 3.748 -31.719 -3.027 1 94.81 55 ASN B CA 1
ATOM 1683 C C . ASN B 1 55 ? 3.422 -31.844 -4.512 1 94.81 55 ASN B C 1
ATOM 1685 O O . ASN B 1 55 ? 2.41 -32.438 -4.883 1 94.81 55 ASN B O 1
ATOM 1689 N N . VAL B 1 56 ? 4.188 -31.25 -5.332 1 94.69 56 VAL B N 1
ATOM 1690 C CA . VAL B 1 56 ? 3.936 -31.391 -6.762 1 94.69 56 VAL B CA 1
ATOM 1691 C C . VAL B 1 56 ? 5.172 -31.953 -7.453 1 94.69 56 VAL B C 1
ATOM 1693 O O . VAL B 1 56 ? 6.297 -31.766 -6.98 1 94.69 56 VAL B O 1
ATOM 1696 N N . PRO B 1 57 ? 4.973 -32.75 -8.531 1 96.12 57 PRO B N 1
ATOM 1697 C CA . PRO B 1 57 ? 6.109 -33.281 -9.281 1 96.12 57 PRO B CA 1
ATOM 1698 C C . PRO B 1 57 ? 7.027 -32.188 -9.82 1 96.12 57 PRO B C 1
ATOM 1700 O O . PRO B 1 57 ? 6.59 -31.062 -10.016 1 96.12 57 PRO B O 1
ATOM 1703 N N . GLU B 1 58 ? 8.211 -32.594 -10.047 1 94.56 58 GLU B N 1
ATOM 1704 C CA . GLU B 1 58 ? 9.219 -31.641 -10.531 1 94.56 58 GLU B CA 1
ATOM 1705 C C . GLU B 1 58 ? 8.781 -31 -11.844 1 94.56 58 GLU B C 1
ATOM 1707 O O . GLU B 1 58 ? 9.008 -29.812 -12.055 1 94.56 58 GLU B O 1
ATOM 1712 N N . GLU B 1 59 ? 8.188 -31.797 -12.734 1 95.12 59 GLU B N 1
ATOM 1713 C CA . GLU B 1 59 ? 7.73 -31.281 -14.023 1 95.12 59 GLU B CA 1
ATOM 1714 C C . GLU B 1 59 ? 6.73 -30.141 -13.844 1 95.12 59 GLU B C 1
ATOM 1716 O O . GLU B 1 59 ? 6.766 -29.156 -14.578 1 95.12 59 GLU B O 1
ATOM 1721 N N . VAL B 1 60 ? 5.871 -30.266 -12.891 1 95.75 60 VAL B N 1
ATOM 1722 C CA . VAL B 1 60 ? 4.875 -29.234 -12.602 1 95.75 60 VAL B CA 1
ATOM 1723 C C . VAL B 1 60 ? 5.559 -28 -12.031 1 95.75 60 VAL B C 1
ATOM 1725 O O . VAL B 1 60 ? 5.25 -26.875 -12.43 1 95.75 60 VAL B O 1
ATOM 1728 N N . ARG B 1 61 ? 6.48 -28.234 -11.109 1 95.12 61 ARG B N 1
ATOM 1729 C CA . ARG B 1 61 ? 7.219 -27.125 -10.516 1 95.12 61 ARG B CA 1
ATOM 1730 C C . ARG B 1 61 ? 7.887 -26.281 -11.594 1 95.12 61 ARG B C 1
ATOM 1732 O O . ARG B 1 61 ? 7.859 -25.047 -11.523 1 95.12 61 ARG B O 1
ATOM 1739 N N . GLU B 1 62 ? 8.438 -26.922 -12.547 1 95.25 62 GLU B N 1
ATOM 1740 C CA . GLU B 1 62 ? 9.141 -26.234 -13.617 1 95.25 62 GLU B CA 1
ATOM 1741 C C . GLU B 1 62 ? 8.18 -25.453 -14.508 1 95.25 62 GLU B C 1
ATOM 1743 O O . GLU B 1 62 ? 8.484 -24.328 -14.922 1 95.25 62 GLU B O 1
ATOM 1748 N N . MET B 1 63 ? 7.047 -26 -14.766 1 95.38 63 MET B N 1
ATOM 1749 C CA . MET B 1 63 ? 6.062 -25.359 -15.633 1 95.38 63 MET B CA 1
ATOM 1750 C C . MET B 1 63 ? 5.477 -24.109 -14.969 1 95.38 63 MET B C 1
ATOM 1752 O O . MET B 1 63 ? 5.148 -23.141 -15.648 1 95.38 63 MET B O 1
ATOM 1756 N N . VAL B 1 64 ? 5.406 -24.141 -13.656 1 95.5 64 VAL B N 1
ATOM 1757 C CA . VAL B 1 64 ? 4.668 -23.094 -12.945 1 95.5 64 VAL B CA 1
ATOM 1758 C C . VAL B 1 64 ? 5.633 -22.016 -12.484 1 95.5 64 VAL B C 1
ATOM 1760 O O . VAL B 1 64 ? 5.211 -20.906 -12.141 1 95.5 64 VAL B O 1
ATOM 1763 N N . ALA B 1 65 ? 6.879 -22.219 -12.523 1 94.19 65 ALA B N 1
ATOM 1764 C CA . ALA B 1 65 ? 7.902 -21.344 -11.945 1 94.19 65 ALA B CA 1
ATOM 1765 C C . ALA B 1 65 ? 7.797 -19.938 -12.5 1 94.19 65 ALA B C 1
ATOM 1767 O O . ALA B 1 65 ? 7.77 -18.969 -11.734 1 94.19 65 ALA B O 1
ATOM 1768 N N . PRO B 1 66 ? 7.66 -19.734 -13.812 1 95 66 PRO B N 1
ATOM 1769 C CA . PRO B 1 66 ? 7.641 -18.359 -14.344 1 95 66 PRO B CA 1
ATOM 1770 C C . PRO B 1 66 ? 6.461 -17.547 -13.82 1 95 66 PRO B C 1
ATOM 1772 O O . PRO B 1 66 ? 6.629 -16.391 -13.438 1 95 66 PRO B O 1
ATOM 1775 N N . VAL B 1 67 ? 5.281 -18.188 -13.812 1 95.25 67 VAL B N 1
ATOM 1776 C CA . VAL B 1 67 ? 4.098 -17.438 -13.398 1 95.25 67 VAL B CA 1
ATOM 1777 C C . VAL B 1 67 ? 4.148 -17.188 -11.898 1 95.25 67 VAL B C 1
ATOM 1779 O O . VAL B 1 67 ? 3.771 -16.109 -11.43 1 95.25 67 VAL B O 1
ATOM 1782 N N . LEU B 1 68 ? 4.625 -18.141 -11.125 1 94.88 68 LEU B N 1
ATOM 1783 C CA . LEU B 1 68 ? 4.746 -17.969 -9.688 1 94.88 68 LEU B CA 1
ATOM 1784 C C . LEU B 1 68 ? 5.77 -16.875 -9.359 1 94.88 68 LEU B C 1
ATOM 1786 O O . LEU B 1 68 ? 5.57 -16.094 -8.43 1 94.88 68 LEU B O 1
ATOM 1790 N N . LYS B 1 69 ? 6.828 -16.797 -10.117 1 93.94 69 LYS B N 1
ATOM 1791 C CA . LYS B 1 69 ? 7.832 -15.758 -9.938 1 93.94 69 LYS B CA 1
ATOM 1792 C C . LYS B 1 69 ? 7.242 -14.375 -10.211 1 93.94 69 LYS B C 1
ATOM 1794 O O . LYS B 1 69 ? 7.566 -13.406 -9.523 1 93.94 69 LYS B O 1
ATOM 1799 N N . SER B 1 70 ? 6.422 -14.344 -11.164 1 95.12 70 SER B N 1
ATOM 1800 C CA . SER B 1 70 ? 5.777 -13.07 -11.484 1 95.12 70 SER B CA 1
ATOM 1801 C C . SER B 1 70 ? 4.844 -12.625 -10.367 1 95.12 70 SER B C 1
ATOM 1803 O O . SER B 1 70 ? 4.816 -11.445 -10.008 1 95.12 70 SER B O 1
ATOM 1805 N N . PHE B 1 71 ? 4.117 -13.516 -9.82 1 96.12 71 PHE B N 1
ATOM 1806 C CA . PHE B 1 71 ? 3.266 -13.219 -8.672 1 96.12 71 PHE B CA 1
ATOM 1807 C C . PHE B 1 71 ? 4.102 -12.758 -7.484 1 96.12 71 PHE B C 1
ATOM 1809 O O . PHE B 1 71 ? 3.746 -11.797 -6.801 1 96.12 71 PHE B O 1
ATOM 1816 N N . GLN B 1 72 ? 5.148 -13.469 -7.266 1 94.88 72 GLN B N 1
ATOM 1817 C CA . GLN B 1 72 ? 6.027 -13.102 -6.164 1 94.88 72 GLN B CA 1
ATOM 1818 C C . GLN B 1 72 ? 6.578 -11.688 -6.348 1 94.88 72 GLN B C 1
ATOM 1820 O O . GLN B 1 72 ? 6.598 -10.898 -5.402 1 94.88 72 GLN B O 1
ATOM 1825 N N . ALA B 1 73 ? 7.004 -11.359 -7.508 1 95.88 73 ALA B N 1
ATOM 1826 C CA . ALA B 1 73 ? 7.523 -10.031 -7.805 1 95.88 73 ALA B CA 1
ATOM 1827 C C . ALA B 1 73 ? 6.453 -8.961 -7.578 1 95.88 73 ALA B C 1
ATOM 1829 O O . ALA B 1 73 ? 6.746 -7.879 -7.07 1 95.88 73 ALA B O 1
ATOM 1830 N N . GLN B 1 74 ? 5.215 -9.266 -7.984 1 96.88 74 GLN B N 1
ATOM 1831 C CA . GLN B 1 74 ? 4.117 -8.328 -7.789 1 96.88 74 GLN B CA 1
ATOM 1832 C C . GLN B 1 74 ? 3.836 -8.109 -6.305 1 96.88 74 GLN B C 1
ATOM 1834 O O . GLN B 1 74 ? 3.596 -6.977 -5.875 1 96.88 74 GLN B O 1
ATOM 1839 N N . VAL B 1 75 ? 3.877 -9.141 -5.578 1 97.31 75 VAL B N 1
ATOM 1840 C CA . VAL B 1 75 ? 3.65 -9.055 -4.137 1 97.31 75 VAL B CA 1
ATOM 1841 C C . VAL B 1 75 ? 4.715 -8.164 -3.498 1 97.31 75 VAL B C 1
ATOM 1843 O O . VAL B 1 75 ? 4.402 -7.305 -2.672 1 97.31 75 VAL B O 1
ATOM 1846 N N . VAL B 1 76 ? 5.934 -8.328 -3.93 1 96.75 76 VAL B N 1
ATOM 1847 C CA . VAL B 1 76 ? 7.039 -7.531 -3.404 1 96.75 76 VAL B CA 1
ATOM 1848 C C . VAL B 1 76 ? 6.836 -6.062 -3.771 1 96.75 76 VAL B C 1
ATOM 1850 O O . VAL B 1 76 ? 6.969 -5.18 -2.922 1 96.75 76 VAL B O 1
ATOM 1853 N N . ALA B 1 77 ? 6.508 -5.832 -5.004 1 96.94 77 ALA B N 1
ATOM 1854 C CA . ALA B 1 77 ? 6.32 -4.465 -5.484 1 96.94 77 ALA B CA 1
ATOM 1855 C C . ALA B 1 77 ? 5.176 -3.777 -4.742 1 96.94 77 ALA B C 1
ATOM 1857 O O . ALA B 1 77 ? 5.285 -2.607 -4.367 1 96.94 77 ALA B O 1
ATOM 1858 N N . LEU B 1 78 ? 4.102 -4.477 -4.492 1 97.75 78 LEU B N 1
ATOM 1859 C CA . LEU B 1 78 ? 2.941 -3.908 -3.816 1 97.75 78 LEU B CA 1
ATOM 1860 C C . LEU B 1 78 ? 3.238 -3.666 -2.34 1 97.75 78 LEU B C 1
ATOM 1862 O O . LEU B 1 78 ? 2.76 -2.688 -1.759 1 97.75 78 LEU B O 1
ATOM 1866 N N . ASN B 1 79 ? 3.982 -4.582 -1.741 1 97.44 79 ASN B N 1
ATOM 1867 C CA . ASN B 1 79 ? 4.41 -4.348 -0.366 1 97.44 79 ASN B CA 1
ATOM 1868 C C . ASN B 1 79 ? 5.238 -3.07 -0.246 1 97.44 79 ASN B C 1
ATOM 1870 O O . ASN B 1 79 ? 5.035 -2.279 0.676 1 97.44 79 ASN B O 1
ATOM 1874 N N . LYS B 1 80 ? 6.105 -2.857 -1.153 1 97.19 80 LYS B N 1
ATOM 1875 C CA . LYS B 1 80 ? 6.906 -1.637 -1.182 1 97.19 80 LYS B CA 1
ATOM 1876 C C . LYS B 1 80 ? 6.027 -0.405 -1.366 1 97.19 80 LYS B C 1
ATOM 1878 O O . LYS B 1 80 ? 6.211 0.605 -0.684 1 97.19 80 LYS B O 1
ATOM 1883 N N . ARG B 1 81 ? 5.109 -0.468 -2.244 1 98 81 ARG B N 1
ATOM 1884 C CA . ARG B 1 81 ? 4.168 0.621 -2.475 1 98 81 ARG B CA 1
ATOM 1885 C C . ARG B 1 81 ? 3.4 0.959 -1.201 1 98 81 ARG B C 1
ATOM 1887 O O . ARG B 1 81 ? 3.252 2.131 -0.852 1 98 81 ARG B O 1
ATOM 1894 N N . SER B 1 82 ? 2.918 -0.04 -0.529 1 97.88 82 SER B N 1
ATOM 1895 C CA . SER B 1 82 ? 2.191 0.153 0.722 1 97.88 82 SER B CA 1
ATOM 1896 C C . SER B 1 82 ? 3.062 0.843 1.766 1 97.88 82 SER B C 1
ATOM 1898 O O . SER B 1 82 ? 2.635 1.812 2.396 1 97.88 82 SER B O 1
ATOM 1900 N N . LYS B 1 83 ? 4.301 0.426 1.855 1 97.5 83 LYS B N 1
ATOM 1901 C CA . LYS B 1 83 ? 5.211 0.968 2.861 1 97.5 83 LYS B CA 1
ATOM 1902 C C . LYS B 1 83 ? 5.578 2.414 2.547 1 97.5 83 LYS B C 1
ATOM 1904 O O . LYS B 1 83 ? 5.691 3.244 3.451 1 97.5 83 LYS B O 1
ATOM 1909 N N . GLU B 1 84 ? 5.766 2.668 1.323 1 97.31 84 GLU B N 1
ATOM 1910 C CA . GLU B 1 84 ? 6.082 4.035 0.921 1 97.31 84 GLU B CA 1
ATOM 1911 C C . GLU B 1 84 ? 4.922 4.98 1.21 1 97.31 84 GLU B C 1
ATOM 1913 O O . GLU B 1 84 ? 5.125 6.094 1.695 1 97.31 84 GLU B O 1
ATOM 1918 N N . ALA B 1 85 ? 3.678 4.547 0.881 1 98.12 85 ALA B N 1
ATOM 1919 C CA . ALA B 1 85 ? 2.496 5.359 1.159 1 98.12 85 ALA B CA 1
ATOM 1920 C C . ALA B 1 85 ? 2.309 5.559 2.66 1 98.12 85 ALA B C 1
ATOM 1922 O O . ALA B 1 85 ? 1.979 6.66 3.109 1 98.12 85 ALA B O 1
ATOM 1923 N N . GLU B 1 86 ? 2.512 4.516 3.396 1 98.12 86 GLU B N 1
ATOM 1924 C CA . GLU B 1 86 ? 2.412 4.59 4.852 1 98.12 86 GLU B CA 1
ATOM 1925 C C . GLU B 1 86 ? 3.467 5.531 5.43 1 98.12 86 GLU B C 1
ATOM 1927 O O . GLU B 1 86 ? 3.174 6.324 6.324 1 98.12 86 GLU B O 1
ATOM 1932 N N . SER B 1 87 ? 4.664 5.445 4.918 1 97.69 87 SER B N 1
ATOM 1933 C CA . SER B 1 87 ? 5.73 6.34 5.359 1 97.69 87 SER B CA 1
ATOM 1934 C C . SER B 1 87 ? 5.398 7.793 5.047 1 97.69 87 SER B C 1
ATOM 1936 O O . SER B 1 87 ? 5.695 8.688 5.84 1 97.69 87 SER B O 1
ATOM 1938 N N . ALA B 1 88 ? 4.812 8.023 3.854 1 96.88 88 ALA B N 1
ATOM 1939 C CA . ALA B 1 88 ? 4.387 9.375 3.477 1 96.88 88 ALA B CA 1
ATOM 1940 C C . ALA B 1 88 ? 3.357 9.922 4.461 1 96.88 88 ALA B C 1
ATOM 1942 O O . ALA B 1 88 ? 3.469 11.062 4.918 1 96.88 88 ALA B O 1
ATOM 1943 N N . PHE B 1 89 ? 2.359 9.141 4.82 1 97.75 89 PHE B N 1
ATOM 1944 C CA . PHE B 1 89 ? 1.353 9.516 5.805 1 97.75 89 PHE B CA 1
ATOM 1945 C C . PHE B 1 89 ? 1.997 9.797 7.156 1 97.75 89 PHE B C 1
ATOM 1947 O O . PHE B 1 89 ? 1.727 10.828 7.777 1 97.75 89 PHE B O 1
ATOM 1954 N N . LEU B 1 90 ? 2.873 8.969 7.582 1 95.81 90 LEU B N 1
ATOM 1955 C CA . LEU B 1 90 ? 3.484 9.086 8.898 1 95.81 90 LEU B CA 1
ATOM 1956 C C . LEU B 1 90 ? 4.355 10.336 8.977 1 95.81 90 LEU B C 1
ATOM 1958 O O . LEU B 1 90 ? 4.477 10.945 10.047 1 95.81 90 LEU B O 1
ATOM 1962 N N . GLY B 1 91 ? 5.039 10.602 7.883 1 92.88 91 GLY B N 1
ATOM 1963 C CA . GLY B 1 91 ? 5.855 11.805 7.84 1 92.88 91 GLY B CA 1
ATOM 1964 C C . GLY B 1 91 ? 5.09 13.055 8.211 1 92.88 91 GLY B C 1
ATOM 1965 O O . GLY B 1 91 ? 5.594 13.898 8.961 1 92.88 91 GLY B O 1
ATOM 1966 N N . ILE B 1 92 ? 3.854 13.234 7.789 1 91.88 92 ILE B N 1
ATOM 1967 C CA . ILE B 1 92 ? 3.027 14.398 8.07 1 91.88 92 ILE B CA 1
ATOM 1968 C C . ILE B 1 92 ? 2.361 14.25 9.43 1 91.88 92 ILE B C 1
ATOM 1970 O O . ILE B 1 92 ? 2.229 15.219 10.18 1 91.88 92 ILE B O 1
ATOM 1974 N N . TYR B 1 93 ? 1.991 13.055 9.703 1 92.69 93 TYR B N 1
ATOM 1975 C CA . TYR B 1 93 ? 1.407 12.727 11 1 92.69 93 TYR B CA 1
ATOM 1976 C C . TYR B 1 93 ? 2.297 13.211 12.133 1 92.69 93 TYR B C 1
ATOM 1978 O O . TYR B 1 93 ? 1.825 13.875 13.062 1 92.69 93 TYR B O 1
ATOM 1986 N N . LYS B 1 94 ? 3.576 12.938 12.07 1 89.12 94 LYS B N 1
ATOM 1987 C CA . LYS B 1 94 ? 4.527 13.289 13.117 1 89.12 94 LYS B CA 1
ATOM 1988 C C . LYS B 1 94 ? 4.605 14.797 13.305 1 89.12 94 LYS B C 1
ATOM 1990 O O . LYS B 1 94 ? 4.766 15.281 14.43 1 89.12 94 LYS B O 1
ATOM 1995 N N . GLN B 1 95 ? 4.453 15.531 12.289 1 84.56 95 GLN B N 1
ATOM 1996 C CA . GLN B 1 95 ? 4.531 16.984 12.359 1 84.56 95 GLN B CA 1
ATOM 1997 C C . GLN B 1 95 ? 3.264 17.578 12.969 1 84.56 95 GLN B C 1
ATOM 1999 O O . GLN B 1 95 ? 3.328 18.547 13.719 1 84.56 95 GLN B O 1
ATOM 2004 N N . LEU B 1 96 ? 2.199 16.969 12.719 1 86.44 96 LEU B N 1
ATOM 2005 C CA . LEU B 1 96 ? 0.92 17.562 13.086 1 86.44 96 LEU B CA 1
ATOM 2006 C C . LEU B 1 96 ? 0.502 17.141 14.492 1 86.44 96 LEU B C 1
ATOM 2008 O O . LEU B 1 96 ? -0.207 17.875 15.18 1 86.44 96 LEU B O 1
ATOM 2012 N N . ILE B 1 97 ? 0.96 16.016 14.852 1 86.31 97 ILE B N 1
ATOM 2013 C CA . ILE B 1 97 ? 0.526 15.531 16.156 1 86.31 97 ILE B CA 1
ATOM 2014 C C . ILE B 1 97 ? 1.242 16.297 17.266 1 86.31 97 ILE B C 1
ATOM 2016 O O . ILE B 1 97 ? 0.737 16.406 18.375 1 86.31 97 ILE B O 1
ATOM 2020 N N . GLU B 1 98 ? 2.293 16.891 16.953 1 78.06 98 GLU B N 1
ATOM 2021 C CA . GLU B 1 98 ? 3.064 17.625 17.938 1 78.06 98 GLU B CA 1
ATOM 2022 C C . GLU B 1 98 ? 2.646 19.094 17.984 1 78.06 98 GLU B C 1
ATOM 2024 O O . GLU B 1 98 ? 3.047 19.828 18.875 1 78.06 98 GLU B O 1
ATOM 2029 N N . ALA B 1 99 ? 1.833 19.531 17.031 1 75.5 99 ALA B N 1
ATOM 2030 C CA . ALA B 1 99 ? 1.415 20.922 16.969 1 75.5 99 ALA B CA 1
ATOM 2031 C C . ALA B 1 99 ? 0.417 21.234 18.078 1 75.5 99 ALA B C 1
ATOM 2033 O O . ALA B 1 99 ? -0.487 20.453 18.359 1 75.5 99 ALA B O 1
ATOM 2034 N N . PRO B 1 100 ? 0.816 22.312 18.828 1 71.81 100 PRO B N 1
ATOM 2035 C CA . PRO B 1 100 ? -0.104 22.688 19.906 1 71.81 100 PRO B CA 1
ATOM 2036 C C . PRO B 1 100 ? -1.467 23.141 19.391 1 71.81 100 PRO B C 1
ATOM 2038 O O . PRO B 1 100 ? -1.552 23.766 18.328 1 71.81 100 PRO B O 1
ATOM 2041 N N . GLY B 1 101 ? -2.52 22.438 19.797 1 58.69 101 GLY B N 1
ATOM 2042 C CA . GLY B 1 101 ? -3.871 22.859 19.469 1 58.69 101 GLY B CA 1
ATOM 2043 C C . GLY B 1 101 ? -4.309 24.094 20.203 1 58.69 101 GLY B C 1
ATOM 2044 O O . GLY B 1 101 ? -3.637 24.531 21.141 1 58.69 101 GLY B O 1
ATOM 2045 N N . GLU B 1 102 ? -5.098 24.844 19.562 1 53.53 102 GLU B N 1
ATOM 2046 C CA . GLU B 1 102 ? -5.645 25.969 20.328 1 53.53 102 GLU B CA 1
ATOM 2047 C C . GLU B 1 102 ? -5.945 25.562 21.766 1 53.53 102 GLU B C 1
ATOM 2049 O O . GLU B 1 102 ? -5.695 26.328 22.703 1 53.53 102 GLU B O 1
ATOM 2054 N N . SER B 1 103 ? -6.777 24.531 21.938 1 47.09 103 SER B N 1
ATOM 2055 C CA . SER B 1 103 ? -7.164 24.234 23.312 1 47.09 103 SER B CA 1
ATOM 2056 C C . SER B 1 103 ? -6.039 23.531 24.062 1 47.09 103 SER B C 1
ATOM 2058 O O . SER B 1 103 ? -6.254 22.984 25.141 1 47.09 103 SER B O 1
ATOM 2060 N N . SER B 1 104 ? -4.969 23.281 23.406 1 44.22 104 SER B N 1
ATOM 2061 C CA . SER B 1 104 ? -4.02 22.562 24.25 1 44.22 104 SER B CA 1
ATOM 2062 C C . SER B 1 104 ? -3.814 23.281 25.594 1 44.22 104 SER B C 1
ATOM 2064 O O . SER B 1 104 ? -2.914 24.109 25.719 1 44.22 104 SER B O 1
ATOM 2066 N N . THR B 1 105 ? -4.824 23.969 26.078 1 37.75 105 THR B N 1
ATOM 2067 C CA . THR B 1 105 ? -4.684 24.203 27.516 1 37.75 105 THR B CA 1
ATOM 2068 C C . THR B 1 105 ? -4.422 22.906 28.25 1 37.75 105 THR B C 1
ATOM 2070 O O . THR B 1 105 ? -5.316 22.062 28.391 1 37.75 105 THR B O 1
ATOM 2073 N N . LYS B 1 106 ? -3.363 22.219 27.938 1 39.34 106 LYS B N 1
ATOM 2074 C CA . LYS B 1 106 ? -2.996 21.078 28.781 1 39.34 106 LYS B CA 1
ATOM 2075 C C . LYS B 1 106 ? -3.311 21.359 30.25 1 39.34 106 LYS B C 1
ATOM 2077 O O . LYS B 1 106 ? -2.799 22.328 30.828 1 39.34 106 LYS B O 1
ATOM 2082 N N . THR B 1 107 ? -4.508 21 30.688 1 37.22 107 THR B N 1
ATOM 2083 C CA . THR B 1 107 ? -4.402 20.422 32.031 1 37.22 107 THR B CA 1
ATOM 2084 C C . THR B 1 107 ? -3.172 19.516 32.125 1 37.22 107 THR B C 1
ATOM 2086 O O . THR B 1 107 ? -2.645 19.062 31.109 1 37.22 107 THR B O 1
ATOM 2089 N N . ARG B 1 108 ? -2.713 19.125 33.438 1 32.62 108 ARG B N 1
ATOM 2090 C CA . ARG B 1 108 ? -1.651 18.344 34.062 1 32.62 108 ARG B CA 1
ATOM 2091 C C . ARG B 1 108 ? -1.405 17.031 33.344 1 32.62 108 ARG B C 1
ATOM 2093 O O . ARG B 1 108 ? -2.236 16.609 32.531 1 32.62 108 ARG B O 1
ATOM 2100 N N . ASP B 1 109 ? -0.877 15.758 34 1 34.41 109 ASP B N 1
ATOM 2101 C CA . ASP B 1 109 ? 0.009 14.602 34.031 1 34.41 109 ASP B CA 1
ATOM 2102 C C . ASP B 1 109 ? -0.574 13.445 33.219 1 34.41 109 ASP B C 1
ATOM 2104 O O . ASP B 1 109 ? -0.622 12.305 33.719 1 34.41 109 ASP B O 1
ATOM 2108 N N . VAL B 1 110 ? -1.656 13.477 32.5 1 33.72 110 VAL B N 1
ATOM 2109 C CA . VAL B 1 110 ? -2.145 12.109 32.344 1 33.72 110 VAL B CA 1
ATOM 2110 C C . VAL B 1 110 ? -1.166 11.32 31.469 1 33.72 110 VAL B C 1
ATOM 2112 O O . VAL B 1 110 ? -0.556 11.867 30.547 1 33.72 110 VAL B O 1
ATOM 2115 N N . HIS B 1 111 ? -0.582 10.148 31.844 1 31.94 111 HIS B N 1
ATOM 2116 C CA . HIS B 1 111 ? 0.306 9.062 31.438 1 31.94 111 HIS B CA 1
ATOM 2117 C C . HIS B 1 111 ? -0.011 8.586 30.016 1 31.94 111 HIS B C 1
ATOM 2119 O O . HIS B 1 111 ? -1.104 8.078 29.766 1 31.94 111 HIS B O 1
ATOM 2125 N N . LEU B 1 112 ? 0.238 9.25 29 1 32.06 112 LEU B N 1
ATOM 2126 C CA . LEU B 1 112 ? 0.065 8.789 27.625 1 32.06 112 LEU B CA 1
ATOM 2127 C C . LEU B 1 112 ? 0.648 7.395 27.438 1 32.06 112 LEU B C 1
ATOM 2129 O O . LEU B 1 112 ? 1.826 7.168 27.734 1 32.06 112 LEU B O 1
ATOM 2133 N N . PRO B 1 113 ? -0.15 6.359 27.453 1 31.17 113 PRO B N 1
ATOM 2134 C CA . PRO B 1 113 ? 0.435 5.031 27.25 1 31.17 113 PRO B CA 1
ATOM 2135 C C . PRO B 1 113 ? 1.369 4.973 26.047 1 31.17 113 PRO B C 1
ATOM 2137 O O . PRO B 1 113 ? 1.253 5.789 25.125 1 31.17 113 PRO B O 1
ATOM 2140 N N . LYS B 1 114 ? 2.43 4.086 26.016 1 34.53 114 LYS B N 1
ATOM 2141 C CA . LYS B 1 114 ? 3.543 3.688 25.156 1 34.53 114 LYS B CA 1
ATOM 2142 C C . LYS B 1 114 ? 3.088 3.494 23.719 1 34.53 114 LYS B C 1
ATOM 2144 O O . LYS B 1 114 ? 2.758 2.379 23.312 1 34.53 114 LYS B O 1
ATOM 2149 N N . LYS B 1 115 ? 2.186 4.254 23.156 1 36.53 115 LYS B N 1
ATOM 2150 C CA . LYS B 1 115 ? 1.725 4.059 21.797 1 36.53 115 LYS B CA 1
ATOM 2151 C C . LYS B 1 115 ? 2.857 4.277 20.797 1 36.53 115 LYS B C 1
ATOM 2153 O O . LYS B 1 115 ? 2.629 4.297 19.578 1 36.53 115 LYS B O 1
ATOM 2158 N N . THR B 1 116 ? 3.955 4.77 21.062 1 35.09 116 THR B N 1
ATOM 2159 C CA . THR B 1 116 ? 5.043 4.949 20.109 1 35.09 116 THR B CA 1
ATOM 2160 C C . THR B 1 116 ? 5.43 3.619 19.469 1 35.09 116 THR B C 1
ATOM 2162 O O . THR B 1 116 ? 6.113 3.594 18.453 1 35.09 116 THR B O 1
ATOM 2165 N N . THR B 1 117 ? 5.09 2.568 20.125 1 34.84 117 THR B N 1
ATOM 2166 C CA . THR B 1 117 ? 5.625 1.308 19.625 1 34.84 117 THR B CA 1
ATOM 2167 C C . THR B 1 117 ? 4.98 0.943 18.281 1 34.84 117 THR B C 1
ATOM 2169 O O . THR B 1 117 ? 5.641 0.402 17.391 1 34.84 117 THR B O 1
ATOM 2172 N N . VAL B 1 118 ? 3.736 1.32 18.188 1 37.25 118 VAL B N 1
ATOM 2173 C CA . VAL B 1 118 ? 3.104 0.812 16.969 1 37.25 118 VAL B CA 1
ATOM 2174 C C . VAL B 1 118 ? 3.66 1.543 15.75 1 37.25 118 VAL B C 1
ATOM 2176 O O . VAL B 1 118 ? 3.896 0.93 14.711 1 37.25 118 VAL B O 1
ATOM 2179 N N . LEU B 1 119 ? 3.797 2.904 15.898 1 39.41 119 LEU B N 1
ATOM 2180 C CA . LEU B 1 119 ? 4.328 3.623 14.75 1 39.41 119 LEU B CA 1
ATOM 2181 C C . LEU B 1 119 ? 5.715 3.113 14.375 1 39.41 119 LEU B C 1
ATOM 2183 O O . LEU B 1 119 ? 6.051 3.008 13.195 1 39.41 119 LEU B O 1
ATOM 2187 N N . THR B 1 120 ? 6.52 2.918 15.367 1 40 120 THR B N 1
ATOM 2188 C CA . THR B 1 120 ? 7.863 2.42 15.094 1 40 120 THR B CA 1
ATOM 2189 C C . THR B 1 120 ? 7.809 1.033 14.461 1 40 120 THR B C 1
ATOM 2191 O O . THR B 1 120 ? 8.633 0.7 13.609 1 40 120 THR B O 1
ATOM 2194 N N . HIS B 1 121 ? 6.848 0.347 14.898 1 43.88 121 HIS B N 1
ATOM 2195 C CA . HIS B 1 121 ? 6.781 -0.988 14.312 1 43.88 121 HIS B CA 1
ATOM 2196 C C . HIS B 1 121 ? 6.371 -0.926 12.844 1 43.88 121 HIS B C 1
ATOM 2198 O O . HIS B 1 121 ? 6.766 -1.782 12.047 1 43.88 121 HIS B O 1
ATOM 2204 N N . LEU B 1 122 ? 5.551 0.034 12.633 1 41.31 122 LEU B N 1
ATOM 2205 C CA . LEU B 1 122 ? 5.156 0.134 11.234 1 41.31 122 LEU B CA 1
ATOM 2206 C C . LEU B 1 122 ? 6.371 0.389 10.344 1 41.31 122 LEU B C 1
ATOM 2208 O O . LEU B 1 122 ? 6.371 0.02 9.164 1 41.31 122 LEU B O 1
ATOM 2212 N N . LEU B 1 123 ? 7.336 1.108 10.953 1 38.19 123 LEU B N 1
ATOM 2213 C CA . LEU B 1 123 ? 8.539 1.38 10.172 1 38.19 123 LEU B CA 1
ATOM 2214 C C . LEU B 1 123 ? 9.375 0.118 10.008 1 38.19 123 LEU B C 1
ATOM 2216 O O . LEU B 1 123 ? 10.219 0.038 9.109 1 38.19 123 LEU B O 1
ATOM 2220 N N . LEU B 1 124 ? 9.305 -0.704 10.938 1 35.59 124 LEU B N 1
ATOM 2221 C CA . LEU B 1 124 ? 10.242 -1.822 10.844 1 35.59 124 LEU B CA 1
ATOM 2222 C C . LEU B 1 124 ? 9.859 -2.746 9.688 1 35.59 124 LEU B C 1
ATOM 2224 O O . LEU B 1 124 ? 8.758 -3.291 9.664 1 35.59 124 LEU B O 1
ATOM 2228 N N . GLU B 1 125 ? 10.477 -2.533 8.617 1 37.91 125 GLU B N 1
ATOM 2229 C CA . GLU B 1 125 ? 10.445 -3.227 7.332 1 37.91 125 GLU B CA 1
ATOM 2230 C C . GLU B 1 125 ? 10.703 -4.719 7.508 1 37.91 125 GLU B C 1
ATOM 2232 O O . GLU B 1 125 ? 11.75 -5.117 8.031 1 37.91 125 GLU B O 1
ATOM 2237 N N . LEU B 1 126 ? 9.875 -5.465 7.953 1 35.94 126 LEU B N 1
ATOM 2238 C CA . LEU B 1 126 ? 10.195 -6.871 7.742 1 35.94 126 LEU B CA 1
ATOM 2239 C C . LEU B 1 126 ? 10.703 -7.105 6.324 1 35.94 126 LEU B C 1
ATOM 2241 O O . LEU B 1 126 ? 10.023 -6.758 5.352 1 35.94 126 LEU B O 1
ATOM 2245 N N . PRO B 1 127 ? 11.953 -7.285 6.215 1 33.94 127 PRO B N 1
ATOM 2246 C CA . PRO B 1 127 ? 12.438 -7.707 4.898 1 33.94 127 PRO B CA 1
ATOM 2247 C C . PRO B 1 127 ? 11.602 -8.828 4.289 1 33.94 127 PRO B C 1
ATOM 2249 O O . PRO B 1 127 ? 11.18 -9.742 5 1 33.94 127 PRO B O 1
ATOM 2252 N N . LEU B 1 128 ? 10.711 -8.578 3.527 1 40.09 128 LEU B N 1
ATOM 2253 C CA . LEU B 1 128 ? 10.234 -9.695 2.715 1 40.09 128 LEU B CA 1
ATOM 2254 C C . LEU B 1 128 ? 11.359 -10.688 2.439 1 40.09 128 LEU B C 1
ATOM 2256 O O . LEU B 1 128 ? 12.508 -10.281 2.223 1 40.09 128 LEU B O 1
ATOM 2260 N N . PRO B 1 129 ? 11.281 -11.867 2.969 1 34.44 129 PRO B N 1
ATOM 2261 C CA . PRO B 1 129 ? 12.344 -12.75 2.477 1 34.44 129 PRO B CA 1
ATOM 2262 C C . PRO B 1 129 ? 12.609 -12.57 0.983 1 34.44 129 PRO B C 1
ATOM 2264 O O . PRO B 1 129 ? 11.672 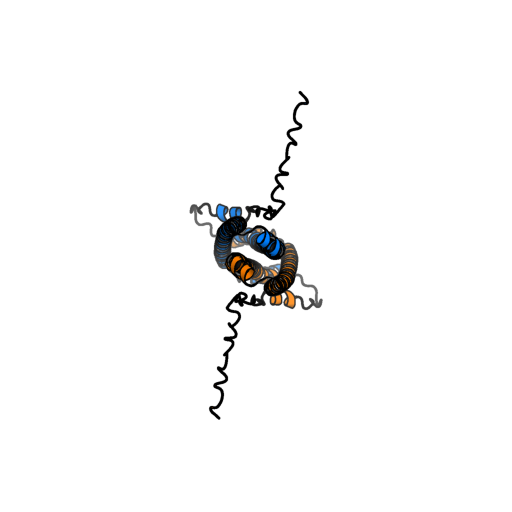-12.633 0.176 1 34.44 129 PRO B O 1
ATOM 2267 N N . THR B 1 130 ? 13.391 -11.695 0.565 1 36.09 130 THR B N 1
ATOM 2268 C CA . THR B 1 130 ? 13.914 -11.695 -0.795 1 36.09 130 THR B CA 1
ATOM 2269 C C . THR B 1 130 ? 14.102 -13.125 -1.301 1 36.09 130 THR B C 1
ATOM 2271 O O . THR B 1 130 ? 14.664 -13.336 -2.373 1 36.09 130 THR B O 1
ATOM 2274 N N . LYS B 1 131 ? 14.242 -14.062 -0.418 1 35.06 131 LYS B N 1
ATOM 2275 C CA . LYS B 1 131 ? 14.531 -15.312 -1.114 1 35.06 131 LYS B CA 1
ATOM 2276 C C . LYS B 1 131 ? 13.352 -15.727 -1.994 1 35.06 131 LYS B C 1
ATOM 2278 O O . LYS B 1 131 ? 12.297 -16.109 -1.488 1 35.06 131 LYS B O 1
ATOM 2283 N N . ILE B 1 132 ? 13.227 -15.07 -3.061 1 36.66 132 ILE B N 1
ATOM 2284 C CA . ILE B 1 132 ? 12.516 -15.781 -4.117 1 36.66 132 ILE B CA 1
ATOM 2285 C C . ILE B 1 132 ? 12.758 -17.281 -3.979 1 36.66 132 ILE B C 1
ATOM 2287 O O . ILE B 1 132 ? 13.906 -17.719 -3.834 1 36.66 132 ILE B O 1
ATOM 2291 N N . ILE B 1 133 ? 11.859 -18.016 -3.535 1 37.84 133 ILE B N 1
ATOM 2292 C CA . ILE B 1 133 ? 12.016 -19.453 -3.553 1 37.84 133 ILE B CA 1
ATOM 2293 C C . ILE B 1 133 ? 12.789 -19.875 -4.801 1 37.84 133 ILE B C 1
ATOM 2295 O O . ILE B 1 133 ? 12.312 -19.688 -5.926 1 37.84 133 ILE B O 1
ATOM 2299 N N . SER B 1 134 ? 14.109 -19.656 -4.672 1 34 134 SER B N 1
ATOM 2300 C CA . SER B 1 134 ? 14.922 -20.297 -5.707 1 34 134 SER B CA 1
ATOM 2301 C C . SER B 1 134 ? 14.359 -21.656 -6.078 1 34 134 SER B C 1
ATOM 2303 O O . SER B 1 134 ? 14.32 -22.562 -5.242 1 34 134 SER B O 1
ATOM 2305 N N . TRP B 1 135 ? 13.375 -21.75 -6.828 1 37.66 135 TRP B N 1
ATOM 2306 C CA . TRP B 1 135 ? 12.992 -23.031 -7.418 1 37.66 135 TRP B CA 1
ATOM 2307 C C . TRP B 1 135 ? 14.195 -23.75 -8.008 1 37.66 135 TRP B C 1
ATOM 2309 O O . TRP B 1 135 ? 14.375 -23.766 -9.227 1 37.66 135 TRP B O 1
ATOM 2319 N N . ALA B 1 136 ? 15.453 -23.25 -7.738 1 35.41 136 ALA B N 1
ATOM 2320 C CA . ALA B 1 136 ? 16.578 -23.938 -8.352 1 35.41 136 ALA B CA 1
ATOM 2321 C C . ALA B 1 136 ? 16.484 -25.453 -8.148 1 35.41 136 ALA B C 1
ATOM 2323 O O . ALA B 1 136 ? 15.773 -25.922 -7.25 1 35.41 136 ALA B O 1
ATOM 2324 N N . SER B 1 137 ? 17.594 -26.156 -8.734 1 34.91 137 SER B N 1
ATOM 2325 C CA . SER B 1 137 ? 18.047 -27.484 -9.133 1 34.91 137 SER B CA 1
ATOM 2326 C C . SER B 1 137 ? 18.109 -28.438 -7.941 1 34.91 137 SER B C 1
ATOM 2328 O O . SER B 1 137 ? 18.734 -28.125 -6.93 1 34.91 137 SER B O 1
ATOM 2330 N N . ILE B 1 138 ? 17.047 -29.109 -7.688 1 33.72 138 ILE B N 1
ATOM 2331 C CA . ILE B 1 138 ? 17.328 -30.312 -6.918 1 33.72 138 ILE B CA 1
ATOM 2332 C C . ILE B 1 138 ? 18.672 -30.906 -7.348 1 33.72 138 ILE B C 1
ATOM 2334 O O . ILE B 1 138 ? 18.906 -31.109 -8.539 1 33.72 138 ILE B O 1
ATOM 2338 N N . PRO B 1 139 ? 19.688 -30.656 -6.527 1 30.92 139 PRO B N 1
ATOM 2339 C CA . PRO B 1 139 ? 20.953 -31.281 -6.922 1 30.92 139 PRO B CA 1
ATOM 2340 C C . PRO B 1 139 ? 20.766 -32.688 -7.469 1 30.92 139 PRO B C 1
ATOM 2342 O O . PRO B 1 139 ? 19.906 -33.438 -6.984 1 30.92 139 PRO B O 1
ATOM 2345 N N . HIS B 1 140 ? 20.844 -32.812 -8.781 1 31.97 140 HIS B N 1
ATOM 2346 C CA . HIS B 1 140 ? 21.047 -34.125 -9.359 1 31.97 140 HIS B CA 1
ATOM 2347 C C . HIS B 1 140 ? 22.016 -34.938 -8.523 1 31.97 140 HIS B C 1
ATOM 2349 O O . HIS B 1 140 ? 23.156 -34.531 -8.281 1 31.97 140 HIS B O 1
ATOM 2355 N N . HIS B 1 141 ? 21.547 -35.5 -7.438 1 33 141 HIS B N 1
ATOM 2356 C CA . HIS B 1 141 ? 22.391 -36.531 -6.848 1 33 141 HIS B CA 1
ATOM 2357 C C . HIS B 1 141 ? 23.031 -37.406 -7.922 1 33 141 HIS B C 1
ATOM 2359 O O . HIS B 1 141 ? 22.344 -38.062 -8.703 1 33 141 HIS B O 1
ATOM 2365 N N . THR B 1 142 ? 24.047 -36.781 -8.633 1 32.19 142 THR B N 1
ATOM 2366 C CA . THR B 1 142 ? 24.891 -37.625 -9.453 1 32.19 142 THR B CA 1
ATOM 2367 C C . THR B 1 142 ? 25.203 -38.938 -8.727 1 32.19 142 THR B C 1
ATOM 2369 O O . THR B 1 142 ? 25.703 -38.938 -7.609 1 32.19 142 THR B O 1
ATOM 2372 N N . SER B 1 143 ? 24.172 -39.844 -8.797 1 32.34 143 SER B N 1
ATOM 2373 C CA . SER B 1 143 ? 24.453 -41.219 -8.438 1 32.34 143 SER B CA 1
ATOM 2374 C C . SER B 1 143 ? 25.844 -41.656 -8.898 1 32.34 143 SER B C 1
ATOM 2376 O O . SER B 1 143 ? 26.125 -41.688 -10.102 1 32.34 143 SER B O 1
ATOM 2378 N N . ASP B 1 144 ? 26.891 -41.062 -8.234 1 33.03 144 ASP B N 1
ATOM 2379 C CA . ASP B 1 144 ? 28.234 -41.594 -8.422 1 33.03 144 ASP B CA 1
ATOM 2380 C C . ASP B 1 144 ? 28.219 -43.125 -8.453 1 33.03 144 ASP B C 1
ATOM 2382 O O . ASP B 1 144 ? 27.906 -43.75 -7.445 1 33.03 144 ASP B O 1
ATOM 2386 N N . THR B 1 145 ? 27.562 -43.688 -9.5 1 35.84 145 THR B N 1
ATOM 2387 C CA . THR B 1 145 ? 27.734 -45.094 -9.773 1 35.84 145 THR B CA 1
ATOM 2388 C C . THR B 1 145 ? 29.219 -45.5 -9.695 1 35.84 145 THR B C 1
ATOM 2390 O O . THR B 1 145 ? 30.016 -45.062 -10.523 1 35.84 145 THR B O 1
ATOM 2393 N N . THR B 1 146 ? 29.781 -45.25 -8.445 1 35.91 146 THR B N 1
ATOM 2394 C CA . THR B 1 146 ? 31.094 -45.812 -8.164 1 35.91 146 THR B CA 1
ATOM 2395 C C . THR B 1 146 ? 31.25 -47.188 -8.758 1 35.91 146 THR B C 1
ATOM 2397 O O . THR B 1 146 ? 30.469 -48.094 -8.453 1 35.91 146 THR B O 1
ATOM 2400 N N . SER B 1 147 ? 31.625 -47.219 -10.086 1 36.5 147 SER B N 1
ATOM 2401 C CA . SER B 1 147 ? 32.062 -48.406 -10.781 1 36.5 147 SER B CA 1
ATOM 2402 C C . SER B 1 147 ? 32.969 -49.25 -9.883 1 36.5 147 SER B C 1
ATOM 2404 O O . SER B 1 147 ? 34 -48.781 -9.406 1 36.5 147 SER B O 1
ATOM 2406 N N . PHE B 1 148 ? 32.312 -50.031 -8.938 1 41.31 148 PHE B N 1
ATOM 2407 C CA . PHE B 1 148 ? 32.969 -51.094 -8.195 1 41.31 148 PHE B CA 1
ATOM 2408 C C . PHE B 1 148 ? 33.906 -51.875 -9.102 1 41.31 148 PHE B C 1
ATOM 2410 O O . PHE B 1 148 ? 33.469 -52.625 -9.984 1 41.31 148 PHE B O 1
ATOM 2417 N N . THR B 1 149 ? 34.938 -51.156 -9.555 1 40.25 149 THR B N 1
ATOM 2418 C CA . THR B 1 149 ? 35.969 -51.875 -10.273 1 40.25 149 THR B CA 1
ATOM 2419 C C . THR B 1 149 ? 36.438 -53.094 -9.484 1 40.25 149 THR B C 1
ATOM 2421 O O . THR B 1 149 ? 36.781 -53 -8.312 1 40.25 149 THR B O 1
ATOM 2424 N N . ARG B 1 150 ? 35.75 -54.219 -9.797 1 44.06 150 ARG B N 1
ATOM 2425 C CA . ARG B 1 150 ? 36.094 -55.562 -9.297 1 44.06 150 ARG B CA 1
ATOM 2426 C C . ARG B 1 150 ? 37.594 -55.75 -9.164 1 44.06 150 ARG B C 1
ATOM 2428 O O . ARG B 1 150 ? 38.344 -55.5 -10.117 1 44.06 150 ARG B O 1
ATOM 2435 N N . PRO B 1 151 ? 38.062 -55.5 -7.871 1 42.12 151 PRO B N 1
ATOM 2436 C CA . PRO B 1 151 ? 39.5 -55.781 -7.723 1 42.12 151 PRO B CA 1
ATOM 2437 C C . PRO B 1 151 ? 39.938 -57.062 -8.43 1 42.12 151 PRO B C 1
ATOM 2439 O O . PRO B 1 151 ? 39.156 -58 -8.508 1 42.12 151 PRO B O 1
ATOM 2442 N N . ALA B 1 152 ? 40.656 -56.938 -9.539 1 43.66 152 ALA B N 1
ATOM 2443 C CA . ALA B 1 152 ? 41.281 -58.094 -10.188 1 43.66 152 ALA B CA 1
ATOM 2444 C C . ALA B 1 152 ? 41.875 -59.062 -9.148 1 43.66 152 ALA B C 1
ATOM 2446 O O . ALA B 1 152 ? 42.75 -58.688 -8.359 1 43.66 152 ALA B O 1
ATOM 2447 N N . ILE B 1 153 ? 41.062 -59.906 -8.523 1 28.95 153 ILE B N 1
ATOM 2448 C CA . ILE B 1 153 ? 41.812 -61.062 -7.984 1 28.95 153 ILE B CA 1
ATOM 2449 C C . ILE B 1 153 ? 42.469 -61.812 -9.117 1 28.95 153 ILE B C 1
ATOM 2451 O O . ILE B 1 153 ? 41.875 -62 -10.188 1 28.95 153 ILE B O 1
#